Protein AF-A0A661SQH6-F1 (afdb_monomer)

Radius of gyration: 20.67 Å; Cα contacts (8 Å, |Δi|>4): 392; chains: 1; bounding box: 61×44×48 Å

Solvent-accessible surface area (backbone atoms only — not comparable to full-atom values): 13194 Å² total; per-residue (Å²): 111,44,68,31,66,64,86,68,45,60,97,84,68,53,70,62,68,65,66,75,36,94,88,40,49,70,43,75,34,59,49,68,59,54,51,50,52,52,50,52,72,72,43,89,69,78,88,82,80,85,82,86,81,76,88,69,93,60,65,66,63,45,48,56,31,44,56,51,47,49,59,51,55,79,71,31,50,33,35,39,35,30,66,17,40,39,20,63,76,48,66,11,48,57,38,49,45,52,34,45,54,52,45,39,75,74,66,23,50,68,37,36,42,41,52,80,75,29,48,90,46,82,55,40,58,60,54,47,37,52,73,48,67,54,61,68,92,36,57,33,51,42,88,70,45,49,79,48,26,69,76,23,40,30,34,41,31,28,20,55,47,64,58,48,24,53,45,15,77,77,36,82,90,48,92,46,41,75,48,84,58,45,52,59,85,50,25,64,28,30,36,37,26,24,66,64,89,70,48,43,93,74,66,52,74,49,57,48,72,72,35,91,52,42,38,69,36,67,29,55,28,30,59,47,29,44,55,52,39,54,56,55,57,74,76,110

Foldseek 3Di:
DAEEQDQADDPVRDGDCLCVDPPDDYHHRDRVVVVVVVCVVVCVPDDDDDDDDDDDPCPVLLVVLLVVVLVLLLPWQEEEEEEAQLCVVLLQLLLLVLLQVLSVVSNHDYAYEYEQPGHPDGCPVVVSNVVNVDDPVRYDYQVGCLVCQLVGSEYEYQADALQQACCLDVPPPFPSPVPHHRPNVNHQAYEYEEQDQAHDPRRDGGVSCVRPRYRYNHRRRNVSSVSNSVVNVVVD

Nearest PDB structures (foldseek):
  1pt9-assembly1_A  TM=9.756E-01  e=7.787E-24  Homo sapiens
  1d4o-assembly1_A  TM=9.737E-01  e=1.096E-22  Bos taurus
  1nm5-assembly1_C  TM=9.861E-01  e=2.759E-22  Rhodospirillum rubrum
  2fsv-assembly1_C  TM=9.832E-01  e=8.346E-22  Rhodospirillum rubrum
  1pno-assembly1_A  TM=9.359E-01  e=8.876E-22  Rhodospirillum rubrum

Mean predicted aligned error: 9.23 Å

Structure (mmCIF, N/CA/C/O backbone):
data_AF-A0A661SQH6-F1
#
_entry.id   AF-A0A661SQH6-F1
#
loop_
_atom_site.group_PDB
_atom_site.id
_atom_site.type_symbol
_atom_site.label_atom_id
_atom_site.label_alt_id
_atom_site.label_comp_id
_atom_site.label_asym_id
_atom_site.label_entity_id
_atom_site.label_seq_id
_atom_site.pdbx_PDB_ins_code
_atom_site.Cartn_x
_atom_site.Cartn_y
_atom_site.Cartn_z
_atom_site.occupancy
_atom_site.B_iso_or_equiv
_atom_site.auth_seq_id
_atom_site.auth_comp_id
_atom_site.auth_asym_id
_atom_site.auth_atom_id
_atom_site.pdbx_PDB_model_num
ATOM 1 N N . VAL A 1 1 ? 36.254 -4.817 -7.512 1.00 86.69 1 VAL A N 1
ATOM 2 C CA . VAL A 1 1 ? 35.950 -3.964 -6.343 1.00 86.69 1 VAL A CA 1
ATOM 3 C C . VAL A 1 1 ? 34.700 -4.523 -5.695 1.00 86.69 1 VAL A C 1
ATOM 5 O O . VAL A 1 1 ? 33.733 -4.753 -6.409 1.00 86.69 1 VAL A O 1
ATOM 8 N N . CYS A 1 2 ? 34.749 -4.828 -4.407 1.00 87.88 2 CYS A N 1
ATOM 9 C CA . CYS A 1 2 ? 33.613 -5.295 -3.625 1.00 87.88 2 CYS A CA 1
ATOM 10 C C . CYS A 1 2 ? 33.289 -4.204 -2.604 1.00 87.88 2 CYS A C 1
ATOM 12 O O . CYS A 1 2 ? 34.165 -3.851 -1.824 1.00 87.88 2 CYS A O 1
ATOM 14 N N . CYS A 1 3 ? 32.080 -3.643 -2.649 1.00 91.38 3 CYS A N 1
ATOM 15 C CA . CYS A 1 3 ? 31.610 -2.697 -1.637 1.00 91.38 3 CYS A CA 1
ATOM 16 C C . CYS A 1 3 ? 30.721 -3.483 -0.676 1.00 91.38 3 CYS A C 1
ATOM 18 O O . CYS A 1 3 ? 29.684 -3.989 -1.106 1.00 91.38 3 CYS A O 1
ATOM 20 N N . ASN A 1 4 ? 31.142 -3.637 0.576 1.00 90.44 4 ASN A N 1
ATOM 21 C CA . ASN A 1 4 ? 30.384 -4.379 1.578 1.00 90.44 4 ASN A CA 1
ATOM 22 C C . ASN A 1 4 ? 30.421 -3.651 2.920 1.00 90.44 4 ASN A C 1
ATOM 24 O O . ASN A 1 4 ? 31.378 -2.944 3.207 1.00 90.44 4 ASN A O 1
ATOM 28 N N . LEU A 1 5 ? 29.409 -3.850 3.761 1.00 88.31 5 LEU A N 1
ATOM 29 C CA . LEU A 1 5 ? 29.349 -3.167 5.055 1.00 88.31 5 LEU A CA 1
ATOM 30 C C . LEU A 1 5 ? 30.508 -3.571 5.978 1.00 88.31 5 LEU A C 1
ATOM 32 O O . LEU A 1 5 ? 31.143 -2.718 6.595 1.00 88.31 5 LEU A O 1
ATOM 36 N N . ASP A 1 6 ? 30.798 -4.869 6.038 1.00 87.50 6 ASP A N 1
ATOM 37 C CA . ASP A 1 6 ? 31.911 -5.450 6.784 1.00 87.50 6 ASP A CA 1
ATOM 38 C C . ASP A 1 6 ? 32.509 -6.663 6.039 1.00 87.50 6 ASP A C 1
ATOM 40 O O . ASP A 1 6 ? 32.143 -6.967 4.904 1.00 87.50 6 ASP A O 1
ATOM 44 N N . ASP A 1 7 ? 33.481 -7.344 6.641 1.00 88.94 7 ASP A N 1
ATOM 45 C CA . ASP A 1 7 ? 34.094 -8.570 6.118 1.00 88.94 7 ASP A CA 1
ATOM 46 C C . ASP A 1 7 ? 33.523 -9.843 6.773 1.00 88.94 7 ASP A C 1
ATOM 48 O O . ASP A 1 7 ? 34.069 -10.944 6.610 1.00 88.94 7 ASP A O 1
ATOM 52 N N . LYS A 1 8 ? 32.435 -9.714 7.543 1.00 89.62 8 LYS A N 1
ATOM 53 C CA . LYS A 1 8 ? 31.892 -10.823 8.320 1.00 89.62 8 LYS A CA 1
ATOM 54 C C . LYS A 1 8 ? 31.121 -11.790 7.421 1.00 89.62 8 LYS A C 1
ATOM 56 O O . LYS A 1 8 ? 30.608 -11.418 6.363 1.00 89.62 8 LYS A O 1
ATOM 61 N N . PRO A 1 9 ? 31.019 -13.061 7.840 1.00 86.25 9 PRO A N 1
ATOM 62 C CA . PRO A 1 9 ? 30.110 -13.998 7.208 1.00 86.25 9 PRO A CA 1
ATOM 63 C C . PRO A 1 9 ? 28.668 -13.488 7.210 1.00 86.25 9 PRO A C 1
ATOM 65 O O . PRO A 1 9 ? 28.189 -12.983 8.223 1.00 86.25 9 PRO A O 1
ATOM 68 N N . GLY A 1 10 ? 27.974 -13.680 6.088 1.00 82.06 10 GLY A N 1
ATOM 69 C CA . GLY A 1 10 ? 26.530 -13.465 6.007 1.00 82.06 10 GLY A CA 1
ATOM 70 C C . GLY A 1 10 ? 25.744 -14.595 6.677 1.00 82.06 10 GLY A C 1
ATOM 71 O O . GLY A 1 10 ? 26.271 -15.349 7.495 1.00 82.06 10 GLY A O 1
ATOM 72 N N . TYR A 1 11 ? 24.487 -14.771 6.265 1.00 78.81 11 TYR A N 1
ATOM 73 C CA . TYR A 1 11 ? 23.565 -15.765 6.835 1.00 78.81 11 TYR A CA 1
ATOM 74 C C . TYR A 1 11 ? 24.134 -17.196 6.916 1.00 78.81 11 TYR A C 1
ATOM 76 O O . TYR A 1 11 ? 23.837 -17.938 7.845 1.00 78.81 11 TYR A O 1
ATOM 84 N N . SER A 1 12 ? 24.991 -17.587 5.969 1.00 85.62 12 SER A N 1
ATOM 85 C CA . SER A 1 12 ? 25.604 -18.920 5.946 1.00 85.62 12 SER A CA 1
ATOM 86 C C . SER A 1 12 ? 26.634 -19.164 7.057 1.00 85.62 12 SER A C 1
ATOM 88 O O . SER A 1 12 ? 27.045 -20.306 7.249 1.00 85.62 12 SER A O 1
ATOM 90 N N . GLY A 1 13 ? 27.116 -18.123 7.746 1.00 88.00 13 GLY A N 1
ATOM 91 C CA . GLY A 1 13 ? 28.200 -18.232 8.728 1.00 88.00 13 GLY A CA 1
ATOM 92 C C . GLY A 1 13 ? 29.575 -18.553 8.121 1.00 88.00 13 GLY A C 1
ATOM 93 O O . GLY A 1 13 ? 30.560 -18.669 8.849 1.00 88.00 13 GLY A O 1
ATOM 94 N N . VAL A 1 14 ? 29.675 -18.654 6.791 1.00 88.69 14 VAL A N 1
ATOM 95 C CA . VAL A 1 14 ? 30.922 -18.937 6.069 1.00 88.69 14 VAL A CA 1
ATOM 96 C C . VAL A 1 14 ? 31.547 -17.636 5.561 1.00 88.69 14 VAL A C 1
ATOM 98 O O . VAL A 1 14 ? 30.875 -16.816 4.935 1.00 88.69 14 VAL A O 1
ATOM 101 N N . ARG A 1 15 ? 32.848 -17.443 5.818 1.00 89.56 15 ARG A N 1
ATOM 102 C CA . ARG A 1 15 ? 33.612 -16.307 5.276 1.00 89.56 15 ARG A CA 1
ATOM 103 C C . ARG A 1 15 ? 33.637 -16.344 3.752 1.00 89.56 15 ARG A C 1
ATOM 105 O O . ARG A 1 15 ? 33.770 -17.416 3.172 1.00 89.56 15 ARG A O 1
ATOM 112 N N . ASN A 1 16 ? 33.563 -15.175 3.118 1.00 89.69 16 ASN A N 1
ATOM 113 C CA . ASN A 1 16 ? 33.626 -15.055 1.667 1.00 89.69 16 ASN A CA 1
ATOM 114 C C . ASN A 1 16 ? 35.094 -15.013 1.192 1.00 89.69 16 ASN A C 1
ATOM 116 O O . ASN A 1 16 ? 35.749 -13.987 1.383 1.00 89.69 16 ASN A O 1
ATOM 120 N N . PRO A 1 17 ? 35.624 -16.067 0.538 1.00 90.75 17 PRO A N 1
ATOM 121 C CA . PRO A 1 17 ? 37.028 -16.104 0.120 1.00 90.75 17 PRO A CA 1
ATOM 122 C C . PRO A 1 17 ? 37.377 -15.030 -0.916 1.00 90.75 17 PRO A C 1
ATOM 124 O O . PRO A 1 17 ? 38.539 -14.667 -1.063 1.00 90.75 17 PRO A O 1
ATOM 127 N N . LEU A 1 18 ? 36.373 -14.487 -1.619 1.00 91.19 18 LEU A N 1
ATOM 128 C CA . LEU A 1 18 ? 36.564 -13.407 -2.585 1.00 91.19 18 LEU A CA 1
ATOM 129 C C . LEU A 1 18 ? 37.253 -12.188 -1.956 1.00 91.19 18 LEU A C 1
ATOM 131 O O . LEU A 1 18 ? 38.025 -11.522 -2.636 1.00 91.19 18 LEU A O 1
ATOM 135 N N . TYR A 1 19 ? 37.009 -11.918 -0.670 1.00 90.94 19 TYR A N 1
ATOM 136 C CA . TYR A 1 19 ? 37.536 -10.748 0.042 1.00 90.94 19 TYR A CA 1
ATOM 137 C C . TYR A 1 19 ? 39.056 -10.779 0.219 1.00 90.94 19 TYR A C 1
ATOM 139 O O . TYR A 1 19 ? 39.676 -9.731 0.365 1.00 90.94 19 TYR A O 1
ATOM 147 N N . GLU A 1 20 ? 39.654 -11.968 0.166 1.00 87.38 20 GLU A N 1
ATOM 148 C CA . GLU A 1 20 ? 41.089 -12.186 0.366 1.00 87.38 20 GLU A CA 1
ATOM 149 C C . GLU A 1 20 ? 41.847 -12.334 -0.967 1.00 87.38 20 GLU A C 1
ATOM 151 O O . GLU A 1 20 ? 43.078 -12.399 -0.989 1.00 87.38 20 GLU A O 1
ATOM 156 N N . ASN A 1 21 ? 41.136 -12.375 -2.099 1.00 93.56 21 ASN A N 1
ATOM 157 C CA . ASN A 1 21 ? 41.762 -12.542 -3.404 1.00 93.56 21 ASN A CA 1
ATOM 158 C C . ASN A 1 21 ? 42.594 -11.308 -3.783 1.00 93.56 21 ASN A C 1
ATOM 160 O O . ASN A 1 21 ? 42.137 -10.172 -3.687 1.00 93.56 21 ASN A O 1
ATOM 164 N N . SER A 1 22 ? 43.786 -11.531 -4.340 1.00 90.81 22 SER A N 1
ATOM 165 C CA . SER A 1 22 ? 44.719 -10.463 -4.738 1.00 90.81 22 SER A CA 1
ATOM 166 C C . SER A 1 22 ? 44.183 -9.514 -5.818 1.00 90.81 22 SER A C 1
ATOM 168 O O . SER A 1 22 ? 44.681 -8.401 -5.962 1.00 90.81 22 SER A O 1
ATOM 170 N N . ASN A 1 23 ? 43.169 -9.933 -6.579 1.00 91.81 23 ASN A N 1
ATOM 171 C CA . ASN A 1 23 ? 42.477 -9.112 -7.576 1.00 91.81 23 ASN A CA 1
ATOM 172 C C . ASN A 1 23 ? 41.220 -8.413 -7.023 1.00 91.81 23 ASN A C 1
ATOM 174 O O . ASN A 1 23 ? 40.469 -7.799 -7.786 1.00 91.81 23 ASN A O 1
ATOM 178 N N . THR A 1 24 ? 40.967 -8.516 -5.717 1.00 91.19 24 THR A N 1
ATOM 179 C CA . THR A 1 24 ? 39.811 -7.918 -5.056 1.00 91.19 24 THR A CA 1
ATOM 180 C C . THR A 1 24 ? 40.240 -6.732 -4.212 1.00 91.19 24 THR A C 1
ATOM 182 O O . THR A 1 24 ? 41.058 -6.834 -3.308 1.00 91.19 24 THR A O 1
ATOM 185 N N . VAL A 1 25 ? 39.637 -5.584 -4.506 1.00 91.50 25 VAL A N 1
ATOM 186 C CA . VAL A 1 25 ? 39.662 -4.416 -3.626 1.00 91.50 25 VAL A CA 1
ATOM 187 C C . VAL A 1 25 ? 38.360 -4.441 -2.842 1.00 91.50 25 VAL A C 1
ATOM 189 O O . VAL A 1 25 ? 37.300 -4.225 -3.437 1.00 91.50 25 VAL A O 1
ATOM 192 N N . LEU A 1 26 ? 38.438 -4.769 -1.554 1.00 91.38 26 LEU A N 1
ATOM 193 C CA . LEU A 1 26 ? 37.311 -4.702 -0.629 1.00 91.38 26 LEU A CA 1
ATOM 194 C C . LEU A 1 26 ? 37.239 -3.294 -0.036 1.00 91.38 26 LEU A C 1
ATOM 196 O O . LEU A 1 26 ? 38.207 -2.810 0.547 1.00 91.38 26 LEU A O 1
ATOM 200 N N . LEU A 1 27 ? 36.094 -2.648 -0.199 1.00 91.19 27 LEU A N 1
ATOM 201 C CA . LEU A 1 27 ? 35.781 -1.349 0.370 1.00 91.19 27 LEU A CA 1
ATOM 202 C C . LEU A 1 27 ? 34.690 -1.549 1.415 1.00 91.19 27 LEU A C 1
ATOM 204 O O . LEU A 1 27 ? 33.613 -2.054 1.094 1.00 91.19 27 LEU A O 1
ATOM 208 N N . LEU A 1 28 ? 35.016 -1.199 2.657 1.00 90.88 28 LEU A N 1
ATOM 209 C CA . LEU A 1 28 ? 34.139 -1.391 3.803 1.00 90.88 28 LEU A CA 1
ATOM 210 C C . LEU A 1 28 ? 33.312 -0.136 4.079 1.00 90.88 28 LEU A C 1
ATOM 212 O O . LEU A 1 28 ? 33.853 0.970 4.079 1.00 90.88 28 LEU A O 1
ATOM 216 N N . GLY A 1 29 ? 32.029 -0.322 4.370 1.00 89.25 29 GLY A N 1
ATOM 217 C CA . GLY A 1 29 ? 31.098 0.748 4.714 1.00 89.25 29 GLY A CA 1
ATOM 218 C C . GLY A 1 29 ? 29.777 0.643 3.961 1.00 89.25 29 GLY A C 1
ATOM 219 O O . GLY A 1 29 ? 29.489 -0.348 3.290 1.00 89.25 29 GLY A O 1
ATOM 220 N N . ASP A 1 30 ? 28.950 1.679 4.080 1.00 89.75 30 ASP A N 1
ATOM 221 C CA . ASP A 1 30 ? 27.702 1.749 3.328 1.00 89.75 30 ASP A CA 1
ATOM 222 C C . ASP A 1 30 ? 27.985 1.705 1.816 1.00 89.75 30 ASP A C 1
ATOM 224 O O . ASP A 1 30 ? 28.809 2.461 1.287 1.00 89.75 30 ASP A O 1
ATOM 228 N N . ALA A 1 31 ? 27.321 0.786 1.112 1.00 85.38 31 ALA A N 1
ATOM 229 C CA . ALA A 1 31 ? 27.599 0.532 -0.296 1.00 85.38 31 ALA A CA 1
ATOM 230 C C . ALA A 1 31 ? 27.233 1.730 -1.185 1.00 85.38 31 ALA A C 1
ATOM 232 O O . ALA A 1 31 ? 27.941 2.002 -2.156 1.00 85.38 31 ALA A O 1
ATOM 233 N N . LYS A 1 32 ? 26.169 2.473 -0.849 1.00 84.94 32 LYS A N 1
ATOM 234 C CA . LYS A 1 32 ? 25.747 3.664 -1.598 1.00 84.94 32 LYS A CA 1
ATOM 235 C C . LYS A 1 32 ? 26.799 4.763 -1.472 1.00 84.94 32 LYS A C 1
ATOM 237 O O . LYS A 1 32 ? 27.209 5.334 -2.481 1.00 84.94 32 LYS A O 1
ATOM 242 N N . GLU A 1 33 ? 27.276 5.008 -0.259 1.00 88.06 33 GLU A N 1
ATOM 243 C CA . GLU A 1 33 ? 28.311 6.004 0.012 1.00 88.06 33 GLU A CA 1
ATOM 244 C C . GLU A 1 33 ? 29.651 5.633 -0.637 1.00 88.06 33 GLU A C 1
ATOM 246 O O . GLU A 1 33 ? 30.292 6.457 -1.286 1.00 88.06 33 GLU A O 1
ATOM 251 N N . THR A 1 34 ? 30.043 4.364 -0.545 1.00 90.19 34 THR A N 1
ATOM 252 C CA . THR A 1 34 ? 31.284 3.864 -1.149 1.00 90.19 34 THR A CA 1
ATOM 253 C C . THR A 1 34 ? 31.270 4.011 -2.674 1.00 90.19 34 THR A C 1
ATOM 255 O O . THR A 1 34 ? 32.261 4.424 -3.277 1.00 90.19 34 THR A O 1
ATOM 258 N N . VAL A 1 35 ? 30.134 3.716 -3.316 1.00 88.44 35 VAL A N 1
ATOM 259 C CA . VAL A 1 35 ? 29.957 3.920 -4.761 1.00 88.44 35 VAL A CA 1
ATOM 260 C C . VAL A 1 35 ? 29.983 5.406 -5.118 1.00 88.44 35 VAL A C 1
ATOM 262 O O . VAL A 1 35 ? 30.620 5.764 -6.107 1.00 88.44 35 VAL A O 1
ATOM 265 N N . ARG A 1 36 ? 29.366 6.281 -4.312 1.00 88.88 36 ARG A N 1
ATOM 266 C CA . ARG A 1 36 ? 29.431 7.741 -4.504 1.00 88.88 36 ARG A CA 1
ATOM 267 C C . ARG A 1 36 ? 30.879 8.234 -4.500 1.00 88.88 36 ARG A C 1
ATOM 269 O O . ARG A 1 36 ? 31.293 8.898 -5.443 1.00 88.88 36 ARG A O 1
ATOM 276 N N . GLN A 1 37 ? 31.666 7.840 -3.500 1.00 87.31 37 GLN A N 1
ATOM 277 C CA . GLN A 1 37 ? 33.079 8.218 -3.396 1.00 87.31 37 GLN A CA 1
ATOM 278 C C . GLN A 1 37 ? 33.916 7.683 -4.565 1.00 87.31 37 GLN A C 1
ATOM 280 O O . GLN A 1 37 ? 34.775 8.389 -5.089 1.00 87.31 37 GLN A O 1
ATOM 285 N N . LEU A 1 38 ? 33.669 6.445 -5.006 1.00 89.19 38 LEU A N 1
ATOM 286 C CA . LEU A 1 38 ? 34.324 5.888 -6.192 1.00 89.19 38 LEU A CA 1
ATOM 287 C C . LEU A 1 38 ? 34.009 6.702 -7.446 1.00 89.19 38 LEU A C 1
ATOM 289 O O . LEU A 1 38 ? 34.916 6.999 -8.217 1.00 89.19 38 LEU A O 1
ATOM 293 N N . LEU A 1 39 ? 32.739 7.056 -7.645 1.00 89.25 39 LEU A N 1
ATOM 294 C CA . LEU A 1 39 ? 32.315 7.871 -8.776 1.00 89.25 39 LEU A CA 1
ATOM 295 C C . LEU A 1 39 ? 32.960 9.254 -8.719 1.00 89.25 39 LEU A C 1
ATOM 297 O O . LEU A 1 39 ? 33.502 9.685 -9.728 1.00 89.25 39 LEU A O 1
ATOM 301 N N . GLU A 1 40 ? 32.993 9.911 -7.562 1.00 89.00 40 GLU A N 1
ATOM 302 C CA . GLU A 1 40 ? 33.647 11.217 -7.395 1.00 89.00 40 GLU A CA 1
ATOM 303 C C . GLU A 1 40 ? 35.142 11.166 -7.716 1.00 89.00 40 GLU A C 1
ATOM 305 O O . GLU A 1 40 ? 35.632 11.992 -8.480 1.00 89.00 40 GLU A O 1
ATOM 310 N N . ASN A 1 41 ? 35.844 10.145 -7.222 1.00 84.56 41 ASN A N 1
ATOM 311 C CA . ASN A 1 41 ? 37.275 9.962 -7.472 1.00 84.56 41 ASN A CA 1
ATOM 312 C C . ASN A 1 41 ? 37.590 9.580 -8.930 1.00 84.56 41 ASN A C 1
ATOM 314 O O . ASN A 1 41 ? 38.674 9.874 -9.427 1.00 84.56 41 ASN A O 1
ATOM 318 N N . LEU A 1 42 ? 36.664 8.911 -9.624 1.00 85.56 42 LEU A N 1
ATOM 319 C CA . LEU A 1 42 ? 36.786 8.616 -11.057 1.00 85.56 42 LEU A CA 1
ATOM 320 C C . LEU A 1 42 ? 36.406 9.818 -11.934 1.00 85.56 42 LEU A C 1
ATOM 322 O O . LEU A 1 42 ? 36.827 9.888 -13.087 1.00 85.56 42 LEU A O 1
ATOM 326 N N . SER A 1 43 ? 35.625 10.750 -11.387 1.00 78.31 43 SER A N 1
ATOM 327 C CA . SER A 1 43 ? 35.065 11.910 -12.079 1.00 78.31 43 SER A CA 1
ATOM 328 C C . SER A 1 43 ? 35.797 13.198 -11.717 1.00 78.31 43 SER A C 1
ATOM 330 O O . SER A 1 43 ? 35.144 14.224 -11.551 1.00 78.31 43 SER A O 1
ATOM 332 N N . GLU A 1 44 ? 37.135 13.204 -11.621 1.00 58.50 44 GLU A N 1
ATOM 333 C CA . GLU A 1 44 ? 37.909 14.459 -11.626 1.00 58.50 44 GLU A CA 1
ATOM 334 C C . GLU A 1 44 ? 37.767 15.176 -12.993 1.00 58.50 44 GLU A C 1
ATOM 336 O O . GLU A 1 44 ? 38.669 15.247 -13.823 1.00 58.50 44 GLU A O 1
ATOM 341 N N . THR A 1 45 ? 36.554 15.660 -13.259 1.00 50.59 45 THR A N 1
ATOM 342 C CA . THR A 1 45 ? 36.114 16.728 -14.150 1.00 50.59 45 THR A CA 1
ATOM 343 C C . THR A 1 45 ? 34.649 17.054 -13.797 1.00 50.59 45 THR A C 1
ATOM 345 O O . THR A 1 45 ? 33.713 16.438 -14.293 1.00 50.59 45 THR A O 1
ATOM 348 N N . SER A 1 46 ? 34.506 18.084 -12.952 1.00 45.78 46 SER A N 1
ATOM 349 C CA . SER A 1 46 ? 33.315 18.905 -12.652 1.00 45.78 46 SER A CA 1
ATOM 350 C C . SER A 1 46 ? 32.146 18.304 -11.841 1.00 45.78 46 SER A C 1
ATOM 352 O O . SER A 1 46 ? 31.586 17.281 -12.219 1.00 45.78 46 SER A O 1
ATOM 354 N N . PRO A 1 47 ? 31.669 19.000 -10.784 1.00 47.09 47 PRO A N 1
ATOM 355 C CA . PRO A 1 47 ? 30.435 18.632 -10.098 1.00 47.09 47 PRO A CA 1
ATOM 356 C C . PRO A 1 47 ? 29.208 19.103 -10.894 1.00 47.09 47 PRO A C 1
ATOM 358 O O . PRO A 1 47 ? 29.125 20.267 -11.293 1.00 47.09 47 PRO A O 1
ATOM 361 N N . ALA A 1 48 ? 28.246 18.203 -11.098 1.00 38.72 48 ALA A N 1
ATOM 362 C CA . ALA A 1 48 ? 26.893 18.552 -11.514 1.00 38.72 48 ALA A CA 1
ATOM 363 C C . ALA A 1 48 ? 26.048 18.839 -10.265 1.00 38.72 48 ALA A C 1
ATOM 365 O O . ALA A 1 48 ? 25.983 18.037 -9.337 1.00 38.72 48 ALA A O 1
ATOM 366 N N . THR A 1 49 ? 25.445 20.019 -10.251 1.00 35.78 49 THR A N 1
ATOM 367 C CA . THR A 1 49 ? 24.540 20.536 -9.227 1.00 35.78 49 THR A CA 1
ATOM 368 C C . THR A 1 49 ? 23.245 19.723 -9.186 1.00 35.78 49 THR A C 1
ATOM 370 O O . THR A 1 49 ? 22.607 19.532 -10.219 1.00 35.78 49 THR A O 1
ATOM 373 N N . GLU A 1 50 ? 22.819 19.295 -7.997 1.00 34.28 50 GLU A N 1
ATOM 374 C CA . GLU A 1 50 ? 21.450 18.824 -7.769 1.00 34.28 50 GLU A CA 1
ATOM 375 C C . GLU A 1 50 ? 20.495 20.026 -7.789 1.00 34.28 50 GLU A C 1
ATOM 377 O O . GLU A 1 50 ? 20.597 20.940 -6.968 1.00 34.28 50 GLU A O 1
ATOM 382 N N . GLU A 1 51 ? 19.564 20.040 -8.744 1.00 29.66 51 GLU A N 1
ATOM 383 C CA . GLU A 1 51 ? 18.469 21.005 -8.772 1.00 29.66 51 GLU A CA 1
ATOM 384 C C . GLU A 1 51 ? 17.325 20.537 -7.868 1.00 29.66 51 GLU A C 1
ATOM 386 O O . GLU A 1 51 ? 16.610 19.578 -8.154 1.00 29.66 51 GLU A O 1
ATOM 391 N N . SER A 1 52 ? 17.110 21.281 -6.785 1.00 34.44 52 SER A N 1
ATOM 392 C CA . SER A 1 52 ? 15.846 21.302 -6.062 1.00 34.44 52 SER A CA 1
ATOM 393 C C . SER A 1 52 ? 14.819 22.131 -6.845 1.00 34.44 52 SER A C 1
ATOM 395 O O . SER A 1 52 ? 14.981 23.344 -6.993 1.00 34.44 52 SER A O 1
ATOM 397 N N . SER A 1 53 ? 13.730 21.508 -7.280 1.00 31.62 53 SER A N 1
ATOM 398 C CA . SER A 1 53 ? 12.485 22.181 -7.673 1.00 31.62 53 SER A CA 1
ATOM 399 C C . SER A 1 53 ? 11.380 21.653 -6.757 1.00 31.62 53 SER A C 1
ATOM 401 O O . SER A 1 53 ? 11.382 20.480 -6.409 1.00 31.62 53 SER A O 1
ATOM 403 N N . GLY A 1 54 ? 10.417 22.400 -6.244 1.00 29.81 54 GLY A N 1
ATOM 404 C CA . GLY A 1 54 ? 10.038 23.804 -6.276 1.00 29.81 54 GLY A CA 1
ATOM 405 C C . GLY A 1 54 ? 8.808 23.843 -5.361 1.00 29.81 54 GLY A C 1
ATOM 406 O O . GLY A 1 54 ? 7.948 22.970 -5.460 1.00 29.81 54 GLY A O 1
ATOM 407 N N . ARG A 1 55 ? 8.777 24.746 -4.378 1.00 35.59 55 ARG A N 1
ATOM 408 C CA . ARG A 1 55 ? 7.709 24.793 -3.368 1.00 35.59 55 ARG A CA 1
ATOM 409 C C . ARG A 1 55 ? 6.464 25.455 -3.959 1.00 35.59 55 ARG A C 1
ATOM 411 O O . ARG A 1 55 ? 6.418 26.679 -4.015 1.00 35.59 55 ARG A O 1
ATOM 418 N N . ASP A 1 56 ? 5.461 24.663 -4.316 1.00 38.25 56 ASP A N 1
ATOM 419 C CA . ASP A 1 56 ? 4.071 25.068 -4.085 1.00 38.25 56 ASP A CA 1
ATOM 420 C C . ASP A 1 56 ? 3.751 24.793 -2.622 1.00 38.25 56 ASP A C 1
ATOM 422 O O . ASP A 1 56 ? 4.301 23.848 -2.074 1.00 38.25 56 ASP A O 1
ATOM 426 N N . ASN A 1 57 ? 2.941 25.622 -1.961 1.00 43.34 57 ASN A N 1
ATOM 427 C CA . ASN A 1 57 ? 2.631 25.476 -0.535 1.00 43.34 57 ASN A CA 1
ATOM 428 C C . ASN A 1 57 ? 1.675 24.269 -0.341 1.00 43.34 57 ASN A C 1
ATOM 430 O O . ASN A 1 57 ? 0.470 24.436 -0.522 1.00 43.34 57 ASN A O 1
ATOM 434 N N . PRO A 1 58 ? 2.157 23.057 0.013 1.00 52.28 58 PRO A N 1
ATOM 435 C CA . PRO A 1 58 ? 1.395 21.804 -0.055 1.00 52.28 58 PRO A CA 1
ATOM 436 C C . PRO A 1 58 ? 0.916 21.342 1.334 1.00 52.28 58 PRO A C 1
ATOM 438 O O . PRO A 1 58 ? 0.489 20.206 1.522 1.00 52.28 58 PRO A O 1
ATOM 441 N N . GLN A 1 59 ? 1.080 22.192 2.349 1.00 53.50 59 GLN A N 1
ATOM 442 C CA . GLN A 1 59 ? 1.095 21.762 3.744 1.00 53.50 59 GLN A CA 1
ATOM 443 C C . GLN A 1 59 ? -0.309 21.717 4.359 1.00 53.50 59 GLN A C 1
ATOM 445 O O . GLN A 1 59 ? -0.581 20.823 5.158 1.00 53.50 59 GLN A O 1
ATOM 450 N N . ASP A 1 60 ? -1.209 22.607 3.929 1.00 56.78 60 ASP A N 1
ATOM 451 C CA . ASP A 1 60 ? -2.607 22.618 4.380 1.00 56.78 60 ASP A CA 1
ATOM 452 C C . ASP A 1 60 ? -3.419 21.481 3.739 1.00 56.78 60 ASP A C 1
ATOM 454 O O . ASP A 1 60 ? -4.111 20.753 4.447 1.00 56.78 60 ASP A O 1
ATOM 458 N N . SER A 1 61 ? -3.244 21.226 2.434 1.00 72.62 61 SER A N 1
ATOM 459 C CA . SER A 1 61 ? -3.894 20.095 1.752 1.00 72.62 61 SER A CA 1
ATOM 460 C C . SER A 1 61 ? -3.395 18.748 2.272 1.00 72.62 61 SER A C 1
ATOM 462 O O . SER A 1 61 ? -4.196 17.847 2.520 1.00 72.62 61 SER A O 1
ATOM 464 N N . LYS A 1 62 ? -2.083 18.604 2.523 1.00 77.25 62 LYS A N 1
ATOM 465 C CA . LYS A 1 62 ? -1.535 17.379 3.125 1.00 77.25 62 LYS A CA 1
ATOM 466 C C . LYS A 1 62 ? -2.163 17.106 4.495 1.00 77.25 62 LYS A C 1
ATOM 468 O O . LYS A 1 62 ? -2.475 15.956 4.794 1.00 77.25 62 LYS A O 1
ATOM 473 N N . LYS A 1 63 ? -2.368 18.145 5.312 1.00 83.81 63 LYS A N 1
ATOM 474 C CA . LYS A 1 63 ? -2.984 18.005 6.634 1.00 83.81 63 LYS A CA 1
ATOM 475 C C . LYS A 1 63 ? -4.455 17.589 6.545 1.00 83.81 63 LYS A C 1
ATOM 477 O O . LYS A 1 63 ? -4.845 16.657 7.234 1.00 83.81 63 LYS A O 1
ATOM 482 N N . GLU A 1 64 ? -5.244 18.206 5.667 1.00 87.88 64 GLU A N 1
ATOM 483 C CA . GLU A 1 64 ? -6.653 17.830 5.460 1.00 87.88 64 GLU A CA 1
ATOM 484 C C . GLU A 1 64 ? -6.810 16.378 4.976 1.00 87.88 64 GLU A C 1
ATOM 486 O O . GLU A 1 64 ? -7.673 15.639 5.462 1.00 87.88 64 GLU A O 1
ATOM 491 N N . HIS A 1 65 ? -5.952 15.941 4.047 1.00 91.44 65 HIS A N 1
ATOM 492 C CA . HIS A 1 65 ? -5.929 14.551 3.589 1.00 91.44 65 HIS A CA 1
ATOM 493 C C . HIS A 1 65 ? -5.513 13.588 4.702 1.00 91.44 65 HIS A C 1
ATOM 495 O O . HIS A 1 65 ? -6.110 12.518 4.827 1.00 91.44 65 HIS A O 1
ATOM 501 N N . LEU A 1 66 ? -4.537 13.969 5.533 1.00 93.25 66 LEU A N 1
ATOM 502 C CA . LEU A 1 66 ? -4.137 13.178 6.692 1.00 93.25 66 LEU A CA 1
ATOM 503 C C . LEU A 1 66 ? -5.298 13.047 7.687 1.00 93.25 66 LEU A C 1
ATOM 505 O O . LEU A 1 66 ? -5.673 11.929 8.013 1.00 93.25 66 LEU A O 1
ATOM 509 N N . ASP A 1 67 ? -5.934 14.146 8.092 1.00 93.12 67 ASP A N 1
ATOM 510 C CA . ASP A 1 67 ? -7.066 14.130 9.032 1.00 93.12 67 ASP A CA 1
ATOM 511 C C . ASP A 1 67 ? -8.240 13.276 8.503 1.00 93.12 67 ASP A C 1
ATOM 513 O O . ASP A 1 67 ? -8.875 12.519 9.250 1.00 93.12 67 ASP A O 1
ATOM 517 N N . SER A 1 68 ? -8.493 13.335 7.191 1.00 93.94 68 SER A N 1
ATOM 518 C CA . SER A 1 68 ? -9.492 12.494 6.519 1.00 93.94 68 SER A CA 1
ATOM 519 C C . SER A 1 68 ? -9.114 11.010 6.559 1.00 93.94 68 SER A C 1
ATOM 521 O O . SER A 1 68 ? -9.959 10.166 6.865 1.00 93.94 68 SER A O 1
ATOM 523 N N . ALA A 1 69 ? -7.843 10.682 6.300 1.00 95.94 69 ALA A N 1
ATOM 524 C CA . ALA A 1 69 ? -7.333 9.317 6.385 1.00 95.94 69 ALA A CA 1
ATOM 525 C C . ALA A 1 69 ? -7.432 8.769 7.815 1.00 95.94 69 ALA A C 1
ATOM 527 O O . ALA A 1 69 ? -7.910 7.654 8.007 1.00 95.94 69 ALA A O 1
ATOM 528 N N . ILE A 1 70 ? -7.068 9.565 8.824 1.00 96.06 70 ILE A N 1
ATOM 529 C CA . ILE A 1 70 ? -7.194 9.185 10.235 1.00 96.06 70 ILE A CA 1
ATOM 530 C C . ILE A 1 70 ? -8.655 8.896 10.585 1.00 96.06 70 ILE A C 1
ATOM 532 O O . ILE A 1 70 ? -8.950 7.856 11.162 1.00 96.06 70 ILE A O 1
ATOM 536 N N . THR A 1 71 ? -9.588 9.756 10.168 1.00 94.75 71 THR A N 1
ATOM 537 C CA . THR A 1 71 ? -11.028 9.545 10.401 1.00 94.75 71 THR A CA 1
ATOM 538 C C . THR A 1 71 ? -11.517 8.220 9.804 1.00 94.75 71 THR A C 1
ATOM 540 O O . THR A 1 71 ? -12.258 7.474 10.454 1.00 94.75 71 THR A O 1
ATOM 543 N N . ALA A 1 72 ? -11.084 7.901 8.580 1.00 94.94 72 ALA A N 1
ATOM 544 C CA . ALA A 1 72 ? -11.421 6.640 7.926 1.00 94.94 72 ALA A CA 1
ATOM 545 C C . ALA A 1 72 ? -10.817 5.429 8.662 1.00 94.94 72 ALA A C 1
ATOM 547 O O . ALA A 1 72 ? -11.507 4.432 8.866 1.00 94.94 72 ALA A O 1
ATOM 548 N N . LEU A 1 73 ? -9.558 5.525 9.101 1.00 96.62 73 LEU A N 1
ATOM 549 C CA . LEU A 1 73 ? -8.839 4.436 9.766 1.00 96.62 73 LEU A CA 1
ATOM 550 C C . LEU A 1 73 ? -9.321 4.181 11.200 1.00 96.62 73 LEU A C 1
ATOM 552 O O . LEU A 1 73 ? -9.492 3.024 11.573 1.00 96.62 73 LEU A O 1
ATOM 556 N 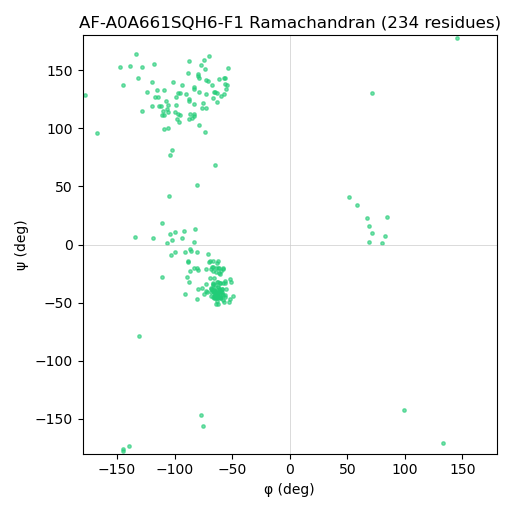N . SER A 1 74 ? -9.614 5.223 11.983 1.00 94.12 74 SER A N 1
ATOM 557 C CA . SER A 1 74 ? -10.036 5.093 13.388 1.00 94.12 74 SER A CA 1
ATOM 558 C C . SER A 1 74 ? -11.346 4.312 13.564 1.00 94.12 74 SER A C 1
ATOM 560 O O . SER A 1 74 ? -11.592 3.743 14.626 1.00 94.12 74 SER A O 1
ATOM 562 N N . SER A 1 75 ? -12.203 4.277 12.537 1.00 90.94 75 SER A N 1
ATOM 563 C CA . SER A 1 75 ? -13.489 3.562 12.565 1.00 90.94 75 SER A CA 1
ATOM 564 C C . SER A 1 75 ? -13.489 2.234 11.798 1.00 90.94 75 SER A C 1
ATOM 566 O O . SER A 1 75 ? -14.452 1.468 11.910 1.00 90.94 75 SER A O 1
ATOM 568 N N . ALA A 1 76 ? -12.425 1.939 11.046 1.00 97.31 76 ALA A N 1
ATOM 569 C CA . ALA A 1 76 ? -12.340 0.758 10.197 1.00 97.31 76 ALA A CA 1
ATOM 570 C C . ALA A 1 76 ? -12.194 -0.529 11.026 1.00 97.31 76 ALA A C 1
ATOM 572 O O . ALA A 1 76 ? -11.483 -0.574 12.030 1.00 97.31 76 ALA A O 1
ATOM 573 N N . LYS A 1 77 ? -12.875 -1.598 10.597 1.00 98.12 77 LYS A N 1
ATOM 574 C CA . LYS A 1 77 ? -12.783 -2.932 11.207 1.00 98.12 77 LYS A CA 1
ATOM 575 C C . LYS A 1 77 ? -12.099 -3.942 10.309 1.00 98.12 77 LYS A C 1
ATOM 577 O O . LYS A 1 77 ? -11.481 -4.857 10.834 1.00 98.12 77 LYS A O 1
ATOM 582 N N . LYS A 1 78 ? -12.171 -3.762 8.993 1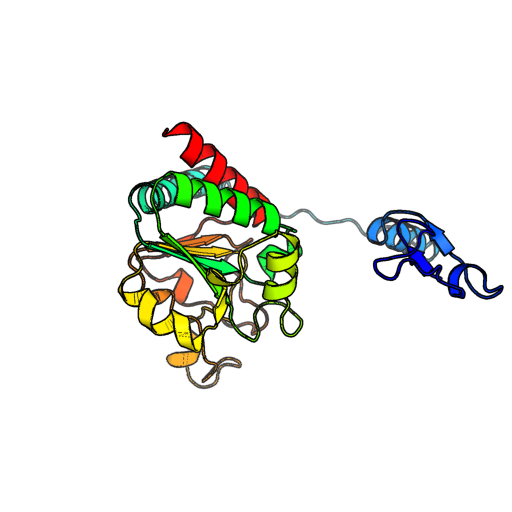.00 98.50 78 LYS A N 1
ATOM 583 C CA . LYS A 1 78 ? -11.397 -4.531 8.018 1.00 98.50 78 LYS A CA 1
ATOM 584 C C . LYS A 1 78 ? -10.510 -3.609 7.205 1.00 98.50 78 LYS A C 1
ATOM 586 O O . LYS A 1 78 ? -11.021 -2.736 6.498 1.00 98.50 78 LYS A O 1
ATOM 591 N N . ILE A 1 79 ? -9.203 -3.826 7.294 1.00 98.75 79 ILE A N 1
ATOM 592 C CA . ILE A 1 79 ? -8.188 -3.027 6.615 1.00 98.75 79 ILE A CA 1
ATOM 593 C C . ILE A 1 79 ? -7.310 -3.940 5.765 1.00 98.75 79 ILE A C 1
ATOM 595 O O . ILE A 1 79 ? -6.803 -4.955 6.239 1.00 98.75 79 ILE A O 1
ATOM 599 N N . ILE A 1 80 ? -7.109 -3.557 4.507 1.00 98.88 80 ILE A N 1
ATOM 600 C CA . ILE A 1 80 ? -6.173 -4.241 3.611 1.00 98.88 80 ILE A CA 1
ATOM 601 C C . ILE A 1 80 ? -5.037 -3.285 3.262 1.00 98.88 80 ILE A C 1
ATOM 603 O O . ILE A 1 80 ? -5.270 -2.174 2.788 1.00 98.88 80 ILE A O 1
ATOM 607 N N . ILE A 1 81 ? -3.803 -3.726 3.474 1.00 98.81 81 ILE A N 1
ATOM 608 C CA . ILE A 1 81 ? -2.594 -2.996 3.104 1.00 98.81 81 ILE A CA 1
ATOM 609 C C . ILE A 1 81 ? -2.063 -3.558 1.784 1.00 98.81 81 ILE A C 1
ATOM 611 O O . ILE A 1 81 ? -1.834 -4.758 1.660 1.00 98.81 81 ILE A O 1
ATOM 615 N N . ILE A 1 82 ? -1.842 -2.688 0.800 1.00 98.81 82 ILE A N 1
ATOM 616 C CA . ILE A 1 82 ? -1.258 -3.019 -0.501 1.00 98.81 82 ILE A CA 1
ATOM 617 C C . ILE A 1 82 ? 0.151 -2.417 -0.574 1.00 98.81 82 ILE A C 1
ATOM 619 O O . ILE A 1 82 ? 0.296 -1.219 -0.845 1.00 98.81 82 ILE A O 1
ATOM 623 N N . PRO A 1 83 ? 1.204 -3.214 -0.342 1.00 98.38 83 PRO A N 1
ATOM 624 C CA . PRO A 1 83 ? 2.579 -2.768 -0.480 1.00 98.38 83 PRO A CA 1
ATOM 625 C C . PRO A 1 83 ? 3.008 -2.748 -1.953 1.00 98.38 83 PRO A C 1
ATOM 627 O O . PRO A 1 83 ? 2.654 -3.615 -2.756 1.00 98.38 83 PRO A O 1
ATOM 630 N N . GLY A 1 84 ? 3.814 -1.756 -2.315 1.00 97.81 84 GLY A N 1
ATOM 631 C CA . GLY A 1 84 ? 4.370 -1.602 -3.652 1.00 97.81 84 GLY A CA 1
ATOM 632 C C . GLY A 1 84 ? 5.825 -1.149 -3.647 1.00 97.81 84 GLY A C 1
ATOM 633 O O . GLY A 1 84 ? 6.489 -1.049 -2.617 1.00 97.81 84 GLY A O 1
ATOM 634 N N . TYR A 1 85 ? 6.348 -0.855 -4.836 1.00 97.00 85 TYR A N 1
ATOM 635 C CA . TYR A 1 85 ? 7.761 -0.514 -5.003 1.00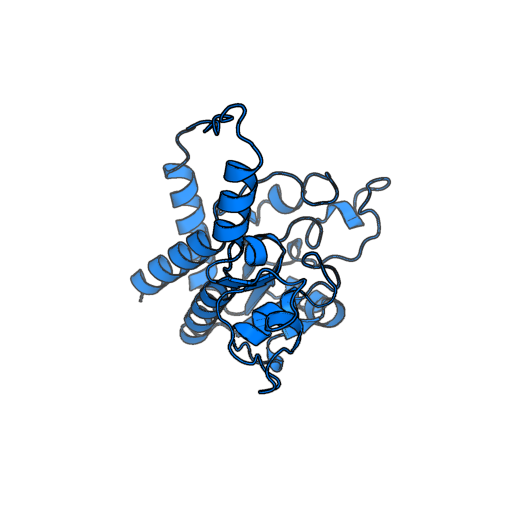 97.00 85 TYR A CA 1
ATOM 636 C C . TYR A 1 85 ? 8.180 0.763 -4.256 1.00 97.00 85 TYR A C 1
ATOM 638 O O . TYR A 1 85 ? 9.308 0.843 -3.778 1.00 97.00 85 TYR A O 1
ATOM 646 N N . GLY A 1 86 ? 7.285 1.744 -4.111 1.00 96.06 86 GLY A N 1
ATOM 647 C CA . GLY A 1 86 ? 7.571 2.954 -3.335 1.00 96.06 86 GLY A CA 1
ATOM 648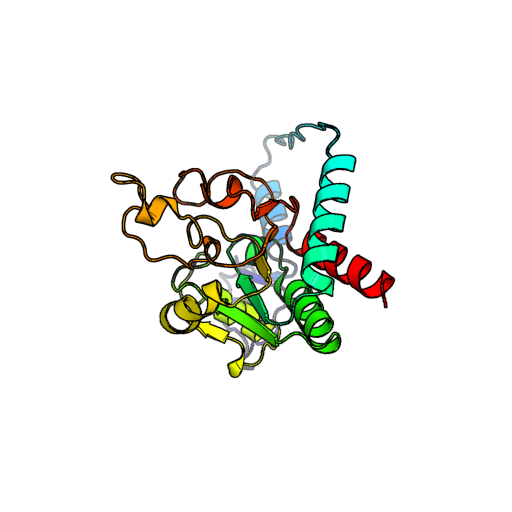 C C . GLY A 1 86 ? 7.833 2.665 -1.851 1.00 96.0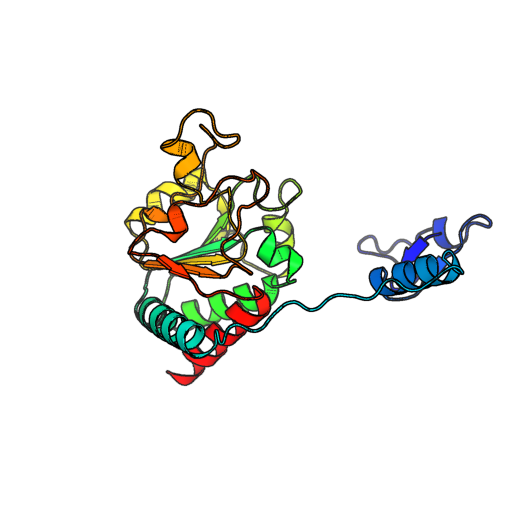6 86 GLY A C 1
ATOM 649 O O . GLY A 1 86 ? 8.687 3.316 -1.260 1.00 96.06 86 GLY A O 1
ATOM 650 N N . MET A 1 87 ? 7.192 1.638 -1.274 1.00 97.69 87 MET A N 1
ATOM 651 C CA . MET A 1 87 ? 7.490 1.174 0.088 1.00 97.69 87 MET A CA 1
ATOM 652 C C . MET A 1 87 ? 8.926 0.642 0.189 1.00 97.69 87 MET A C 1
ATOM 654 O O . MET A 1 87 ? 9.636 0.969 1.135 1.00 97.69 87 MET A O 1
ATOM 658 N N . ALA A 1 88 ? 9.367 -0.132 -0.809 1.00 96.25 88 ALA A N 1
ATOM 659 C CA . ALA A 1 88 ? 10.727 -0.664 -0.870 1.00 96.25 88 ALA A CA 1
ATOM 660 C C . ALA A 1 88 ? 11.781 0.441 -1.022 1.00 96.25 88 ALA A C 1
ATOM 662 O O . ALA A 1 88 ? 12.794 0.431 -0.324 1.00 96.25 88 ALA A O 1
ATOM 663 N N . LEU A 1 89 ? 11.538 1.415 -1.907 1.00 94.88 89 LEU A N 1
ATOM 664 C CA . LEU A 1 89 ? 12.435 2.559 -2.100 1.00 94.88 89 LEU A CA 1
ATOM 665 C C . LEU A 1 89 ? 12.606 3.383 -0.820 1.00 94.88 89 LEU A C 1
ATOM 667 O O . LEU A 1 89 ? 13.717 3.812 -0.518 1.00 94.88 89 LEU A O 1
ATOM 671 N N . ALA A 1 90 ? 11.519 3.570 -0.074 1.00 94.88 90 ALA A N 1
ATOM 672 C CA . ALA A 1 90 ? 11.505 4.307 1.184 1.00 94.88 90 ALA A CA 1
ATOM 673 C C . ALA A 1 90 ? 12.007 3.492 2.390 1.00 94.88 90 ALA A C 1
ATOM 675 O O . ALA A 1 90 ? 12.111 4.043 3.482 1.00 94.88 90 ALA A O 1
ATOM 676 N N . GLN A 1 91 ? 12.276 2.188 2.227 1.00 96.31 91 GLN A N 1
ATOM 677 C CA . GLN A 1 91 ? 12.560 1.267 3.340 1.00 96.31 91 GLN A CA 1
ATOM 678 C C . GLN A 1 91 ? 11.480 1.337 4.438 1.00 96.31 91 GLN A C 1
ATOM 680 O O . GLN A 1 91 ? 11.752 1.349 5.640 1.00 96.31 91 GLN A O 1
ATOM 685 N N . ALA A 1 92 ? 10.222 1.435 4.006 1.00 97.75 92 ALA A N 1
ATOM 686 C CA . ALA A 1 92 ? 9.091 1.726 4.877 1.00 97.75 92 ALA A CA 1
ATOM 687 C C . ALA A 1 92 ? 8.475 0.483 5.539 1.00 97.75 92 ALA A C 1
ATOM 689 O O . ALA A 1 92 ? 7.571 0.638 6.357 1.00 97.75 92 ALA A O 1
ATOM 690 N N . GLN A 1 93 ? 8.941 -0.733 5.225 1.00 98.06 93 GLN A N 1
ATOM 691 C CA . GLN A 1 93 ? 8.328 -1.993 5.664 1.00 98.06 93 GLN A CA 1
ATOM 692 C C . GLN A 1 93 ? 8.111 -2.044 7.184 1.00 98.06 93 GLN A C 1
ATOM 694 O O . GLN A 1 93 ? 6.997 -2.294 7.631 1.00 98.06 93 GLN A O 1
ATOM 699 N N . PHE A 1 94 ? 9.111 -1.668 7.985 1.00 98.06 94 PHE A N 1
ATOM 700 C CA . PHE A 1 94 ? 8.991 -1.654 9.447 1.00 98.06 94 PHE A CA 1
ATOM 701 C C . PHE A 1 94 ? 7.954 -0.644 9.957 1.00 98.06 94 PHE A C 1
ATOM 703 O O . PHE A 1 94 ? 7.260 -0.905 10.935 1.00 98.06 94 PHE A O 1
ATOM 710 N N . LYS A 1 95 ? 7.820 0.510 9.291 1.00 98.19 95 LYS A N 1
ATOM 711 C CA . LYS A 1 95 ? 6.850 1.550 9.666 1.00 98.19 95 LYS A CA 1
ATOM 712 C C . LYS A 1 95 ? 5.429 1.196 9.268 1.00 98.19 95 LYS A C 1
ATOM 714 O O . LYS A 1 95 ? 4.504 1.455 10.030 1.00 98.19 95 LYS A O 1
ATOM 719 N N . VAL A 1 96 ? 5.258 0.560 8.115 1.00 98.31 96 VAL A N 1
ATOM 720 C CA . VAL A 1 96 ? 3.959 0.032 7.689 1.00 98.31 96 VAL A CA 1
ATOM 721 C C . VAL A 1 96 ? 3.497 -1.082 8.633 1.00 98.31 96 VAL A C 1
ATOM 723 O O . VAL A 1 96 ? 2.325 -1.114 8.997 1.00 98.31 96 VAL A O 1
ATOM 726 N N . VAL A 1 97 ? 4.406 -1.951 9.088 1.00 98.12 97 VAL A N 1
ATOM 727 C CA . VAL A 1 97 ? 4.087 -2.988 10.083 1.00 98.12 97 VAL A CA 1
ATOM 728 C C . VAL A 1 97 ? 3.773 -2.383 11.453 1.00 98.12 97 VAL A C 1
ATOM 730 O O . VAL A 1 97 ? 2.791 -2.785 12.068 1.00 98.12 97 VAL A O 1
ATOM 733 N N . GLU A 1 98 ? 4.517 -1.364 11.901 1.00 98.12 98 GLU A N 1
ATOM 734 C CA . GLU A 1 98 ? 4.196 -0.621 13.132 1.00 98.12 98 GLU A CA 1
ATOM 735 C C . GLU A 1 98 ? 2.770 -0.035 13.083 1.00 98.12 98 GLU A C 1
ATOM 737 O O . GLU A 1 98 ? 2.003 -0.179 14.039 1.00 98.12 98 GLU A O 1
ATOM 742 N N . LEU A 1 99 ? 2.395 0.574 11.953 1.00 98.25 99 LEU A N 1
ATOM 743 C CA . LEU A 1 99 ? 1.045 1.088 11.718 1.00 98.25 99 LEU A CA 1
ATOM 744 C C . LEU A 1 99 ? -0.002 -0.036 11.734 1.00 98.25 99 LEU A C 1
ATOM 746 O O . LEU A 1 99 ? -1.046 0.111 12.370 1.00 98.25 99 LEU A O 1
ATOM 750 N N . ALA A 1 100 ? 0.272 -1.160 11.067 1.00 98.31 100 ALA A N 1
ATOM 751 C CA . ALA A 1 100 ? -0.614 -2.322 11.050 1.00 98.31 100 ALA A CA 1
ATOM 752 C C . ALA A 1 100 ? -0.879 -2.840 12.472 1.00 98.31 100 ALA A C 1
ATOM 754 O O . ALA A 1 100 ? -2.034 -2.997 12.860 1.00 98.31 100 ALA A O 1
ATOM 755 N N . SER A 1 101 ? 0.169 -3.013 13.282 1.00 97.75 101 SER A N 1
ATOM 756 C CA . SER A 1 101 ? 0.041 -3.450 14.675 1.00 97.75 101 SER A CA 1
ATOM 757 C C . SER A 1 101 ? -0.746 -2.462 15.538 1.00 97.75 101 SER A C 1
ATOM 759 O O . SER A 1 101 ? -1.515 -2.879 16.405 1.00 97.75 101 SER A O 1
ATOM 761 N N . LEU A 1 102 ? -0.598 -1.153 15.305 1.00 97.81 102 LEU A N 1
ATOM 762 C CA . LEU A 1 102 ? -1.412 -0.149 15.991 1.00 97.81 102 LEU A CA 1
ATOM 763 C C . LEU A 1 102 ? -2.898 -0.306 15.636 1.00 97.81 102 LEU A C 1
ATOM 765 O O . LEU A 1 102 ? -3.734 -0.364 16.537 1.00 97.81 102 LEU A O 1
ATOM 769 N N . LEU A 1 103 ? -3.227 -0.426 14.350 1.00 98.00 103 LEU A N 1
ATOM 770 C CA . LEU A 1 103 ? -4.605 -0.613 13.882 1.00 98.00 103 LEU A CA 1
ATOM 771 C C . LEU A 1 103 ? -5.225 -1.907 14.438 1.00 98.00 103 LEU A C 1
ATOM 773 O O . LEU A 1 103 ? -6.379 -1.909 14.870 1.00 98.00 103 LEU A O 1
ATOM 777 N N . GLU A 1 104 ? -4.447 -2.986 14.518 1.00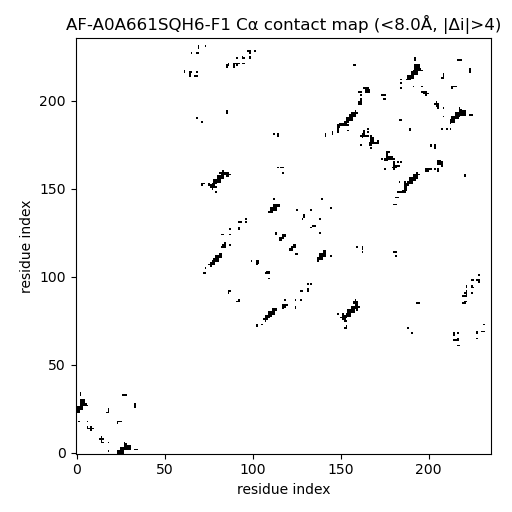 97.62 104 GLU A N 1
ATOM 778 C CA . GLU A 1 104 ? -4.861 -4.235 15.168 1.00 97.62 104 GLU A CA 1
ATOM 779 C C . GLU A 1 104 ? -5.127 -4.044 16.664 1.00 97.62 104 GLU A C 1
ATOM 781 O O . GLU A 1 104 ? -6.138 -4.520 17.181 1.00 97.62 104 GLU A O 1
ATOM 786 N N . SER A 1 105 ? -4.278 -3.284 17.366 1.00 96.94 105 SER A N 1
ATOM 787 C CA . SER A 1 105 ? -4.496 -2.964 18.784 1.00 96.94 105 SER A CA 1
ATOM 788 C C . SER A 1 105 ? -5.763 -2.123 19.023 1.00 96.94 105 SER A C 1
ATOM 790 O O . SER A 1 105 ? -6.362 -2.200 20.095 1.00 96.94 105 SER A O 1
ATOM 792 N N . MET A 1 106 ? -6.219 -1.385 18.004 1.00 95.88 106 MET A N 1
ATOM 793 C CA . MET A 1 106 ? -7.495 -0.654 17.984 1.00 95.88 106 MET A CA 1
ATOM 794 C C . MET A 1 106 ? -8.694 -1.551 17.603 1.00 95.88 106 MET A C 1
ATOM 796 O O . MET A 1 106 ? -9.842 -1.097 17.539 1.00 95.88 106 MET A O 1
ATOM 800 N N . GLY A 1 107 ? -8.453 -2.847 17.383 1.00 96.69 107 GLY A N 1
ATOM 801 C CA . GLY A 1 107 ? -9.466 -3.861 17.110 1.00 96.69 107 GLY A CA 1
ATOM 802 C C . GLY A 1 107 ? -9.885 -3.965 15.644 1.00 96.69 107 GLY A C 1
ATOM 803 O O . GLY A 1 107 ? -11.015 -4.387 15.384 1.00 96.69 107 GLY A O 1
ATOM 804 N N . ALA A 1 108 ? -9.030 -3.546 14.706 1.00 98.12 108 ALA A N 1
ATOM 805 C CA . ALA A 1 108 ? -9.198 -3.831 13.284 1.00 98.12 108 ALA A CA 1
ATOM 806 C C . ALA A 1 108 ? -8.541 -5.171 12.906 1.00 98.12 108 ALA A C 1
ATOM 808 O O . ALA A 1 108 ? -7.514 -5.559 13.452 1.00 98.12 108 ALA A O 1
ATOM 809 N N . GLU A 1 109 ? -9.124 -5.868 11.940 1.00 98.31 109 GLU A N 1
ATOM 810 C CA . GLU A 1 109 ? -8.488 -6.964 11.215 1.00 98.31 109 GLU A CA 1
ATOM 811 C C . GLU A 1 109 ? -7.638 -6.365 10.088 1.00 98.31 109 GLU A C 1
ATOM 813 O O . GLU A 1 109 ? -8.172 -5.651 9.232 1.00 98.31 109 GLU A O 1
ATOM 818 N N . VAL A 1 110 ? -6.328 -6.635 10.089 1.00 98.50 110 VAL A N 1
ATOM 819 C CA . VAL A 1 110 ? -5.389 -6.112 9.088 1.00 98.50 110 VAL A CA 1
ATOM 820 C C . VAL A 1 110 ? -4.775 -7.259 8.289 1.00 98.50 110 VAL A C 1
ATOM 822 O O . VAL A 1 110 ? -4.212 -8.195 8.855 1.00 98.50 110 VAL A O 1
ATOM 825 N N . ARG A 1 111 ? -4.865 -7.180 6.958 1.00 98.50 111 ARG A N 1
ATOM 826 C CA . ARG A 1 111 ? -4.265 -8.153 6.027 1.00 98.50 111 ARG A CA 1
ATOM 827 C C . ARG A 1 111 ? -3.425 -7.440 4.973 1.00 98.50 111 ARG A C 1
ATOM 829 O O . ARG A 1 111 ? -3.690 -6.287 4.638 1.00 98.50 111 ARG A O 1
ATOM 836 N N . PHE A 1 112 ? -2.421 -8.123 4.437 1.00 98.62 112 PHE A N 1
ATOM 837 C CA . PHE A 1 112 ? -1.547 -7.616 3.384 1.00 98.62 112 PHE A CA 1
ATOM 838 C C . PHE A 1 112 ? -1.898 -8.288 2.061 1.00 98.62 112 PHE A C 1
ATOM 840 O O . PHE A 1 112 ? -1.795 -9.503 1.935 1.00 98.62 112 PHE A O 1
ATOM 847 N N . ALA A 1 113 ? -2.285 -7.496 1.069 1.00 98.62 113 ALA A N 1
ATOM 848 C CA . ALA A 1 113 ? -2.596 -7.975 -0.268 1.00 98.62 113 ALA A CA 1
ATOM 849 C C . ALA A 1 113 ? -1.372 -7.847 -1.178 1.00 98.62 113 ALA A C 1
ATOM 851 O O . ALA A 1 113 ? -0.958 -6.740 -1.533 1.00 98.62 113 ALA A O 1
ATOM 852 N N . ILE A 1 114 ? -0.796 -8.980 -1.571 1.00 98.06 114 ILE A N 1
ATOM 853 C CA . ILE A 1 114 ? 0.421 -9.032 -2.376 1.00 98.06 114 ILE A CA 1
ATOM 854 C C . ILE A 1 114 ? 0.053 -9.258 -3.839 1.00 98.06 114 ILE A C 1
ATOM 856 O O . ILE A 1 114 ? -0.544 -10.264 -4.217 1.00 98.06 114 ILE A O 1
ATOM 860 N N . HIS A 1 115 ? 0.438 -8.307 -4.688 1.00 98.12 115 HIS A N 1
ATOM 861 C CA . HIS A 1 115 ? 0.363 -8.492 -6.130 1.00 98.12 115 HIS A CA 1
ATOM 862 C C . HIS A 1 115 ? 1.599 -9.265 -6.624 1.00 98.12 115 HIS A C 1
ATOM 864 O O . HIS A 1 115 ? 2.718 -8.879 -6.270 1.00 98.12 115 HIS A O 1
ATOM 870 N N . PRO A 1 116 ? 1.462 -10.268 -7.514 1.00 95.69 116 PRO A N 1
ATOM 871 C CA . PRO A 1 116 ? 2.576 -11.134 -7.933 1.00 95.69 116 PRO A CA 1
ATOM 872 C C . PRO A 1 116 ? 3.741 -10.387 -8.605 1.00 95.69 116 PRO A C 1
ATOM 874 O O . PRO A 1 116 ? 4.885 -10.840 -8.574 1.00 95.69 116 PRO A O 1
ATOM 877 N N . VAL A 1 117 ? 3.461 -9.226 -9.207 1.00 94.75 117 VAL A N 1
ATOM 878 C CA . VAL A 1 117 ? 4.470 -8.339 -9.820 1.00 94.75 117 VAL A CA 1
ATOM 879 C C . VAL A 1 117 ? 4.670 -7.012 -9.072 1.00 94.75 117 VAL A C 1
ATOM 881 O O . VAL A 1 117 ? 5.204 -6.059 -9.637 1.00 94.75 117 VAL A O 1
ATOM 884 N N . ALA A 1 118 ? 4.252 -6.914 -7.803 1.00 95.44 118 ALA A N 1
ATOM 885 C CA . ALA A 1 118 ? 4.593 -5.757 -6.975 1.00 95.44 118 ALA A CA 1
ATOM 886 C C . ALA A 1 118 ? 6.115 -5.673 -6.758 1.00 95.44 118 ALA A C 1
ATOM 888 O O . ALA A 1 118 ? 6.766 -6.638 -6.360 1.00 95.44 118 ALA A O 1
ATOM 889 N N . GLY A 1 119 ? 6.688 -4.489 -6.992 1.00 93.81 119 GLY A N 1
ATOM 890 C CA . GLY A 1 119 ? 8.122 -4.241 -6.835 1.00 93.81 119 GLY A CA 1
ATOM 891 C C . GLY A 1 119 ? 8.900 -4.276 -8.154 1.00 93.81 119 GLY A C 1
ATOM 892 O O . GLY A 1 119 ? 8.461 -3.750 -9.180 1.00 93.81 119 GLY A O 1
ATOM 893 N N . ARG A 1 120 ? 10.119 -4.823 -8.095 1.00 93.06 120 ARG A N 1
ATOM 894 C CA . ARG A 1 120 ? 11.068 -4.954 -9.228 1.00 93.06 120 ARG A CA 1
ATOM 895 C C . ARG A 1 120 ? 11.724 -6.335 -9.335 1.00 93.06 120 ARG A C 1
ATOM 897 O O . ARG A 1 120 ? 12.614 -6.528 -10.154 1.00 93.06 120 ARG A O 1
ATOM 904 N N . MET A 1 121 ? 11.289 -7.284 -8.512 1.00 92.56 121 MET A N 1
ATOM 905 C CA . MET A 1 121 ? 11.701 -8.686 -8.579 1.00 92.56 121 MET A CA 1
ATOM 906 C C . MET A 1 121 ? 10.529 -9.576 -8.143 1.00 92.56 121 MET A C 1
ATOM 908 O O . MET A 1 121 ? 9.695 -9.114 -7.362 1.00 92.56 121 MET A O 1
ATOM 912 N N . PRO A 1 122 ? 10.429 -10.827 -8.617 1.00 93.19 122 PRO A N 1
ATOM 913 C CA . PRO A 1 122 ? 9.440 -11.767 -8.096 1.00 93.19 122 PRO A CA 1
ATOM 914 C C . PRO A 1 122 ? 9.571 -11.917 -6.574 1.00 93.19 122 PRO A C 1
ATOM 916 O O . PRO A 1 122 ? 10.683 -12.044 -6.061 1.00 93.19 122 PRO A O 1
ATOM 919 N N . GLY A 1 123 ? 8.447 -11.869 -5.858 1.00 93.44 123 GLY A N 1
ATOM 920 C CA . GLY A 1 123 ? 8.422 -11.989 -4.397 1.00 93.44 123 GLY A CA 1
ATOM 921 C C . GLY A 1 123 ? 9.032 -10.804 -3.636 1.00 93.44 123 GLY A C 1
ATOM 922 O O . GLY A 1 123 ? 9.325 -10.944 -2.451 1.00 93.44 123 GLY A O 1
ATOM 923 N N . HIS A 1 124 ? 9.243 -9.644 -4.280 1.00 96.62 124 HIS A N 1
ATOM 924 C CA . HIS A 1 124 ? 9.878 -8.480 -3.641 1.00 96.62 124 HIS A CA 1
ATOM 925 C C . HIS A 1 124 ? 9.176 -8.104 -2.329 1.00 96.62 124 HIS A C 1
ATOM 927 O O . HIS A 1 124 ? 9.832 -7.952 -1.302 1.00 96.62 124 HIS A O 1
ATOM 933 N N . MET A 1 125 ? 7.844 -7.977 -2.349 1.00 97.44 125 MET A N 1
ATOM 934 C CA . MET A 1 125 ? 7.088 -7.598 -1.151 1.00 97.44 125 MET A CA 1
ATOM 935 C C . MET A 1 125 ? 7.112 -8.701 -0.092 1.00 97.44 125 MET A C 1
ATOM 937 O O . MET A 1 125 ? 7.271 -8.386 1.081 1.00 97.44 125 MET A O 1
ATOM 941 N N . ASN A 1 126 ? 7.045 -9.979 -0.483 1.00 95.38 126 ASN A N 1
ATOM 942 C CA . ASN A 1 126 ? 7.128 -11.099 0.459 1.00 95.38 126 ASN A CA 1
ATOM 943 C C . ASN A 1 126 ? 8.446 -11.067 1.244 1.00 95.38 126 ASN A C 1
ATOM 945 O O . ASN A 1 126 ? 8.434 -11.251 2.455 1.00 95.38 126 ASN A O 1
ATOM 949 N N . VAL A 1 127 ? 9.572 -10.785 0.577 1.00 95.44 127 VAL A N 1
ATOM 950 C CA . VAL A 1 127 ? 10.886 -10.700 1.236 1.00 95.44 127 VAL A CA 1
ATOM 951 C C . VAL A 1 127 ? 10.941 -9.540 2.232 1.00 95.44 127 VAL A C 1
ATOM 953 O O . VAL A 1 127 ? 11.385 -9.742 3.356 1.00 95.44 127 VAL A O 1
ATOM 956 N N . LEU A 1 128 ? 10.465 -8.348 1.856 1.00 96.75 128 LEU A N 1
ATOM 957 C CA . LEU A 1 128 ? 10.485 -7.182 2.752 1.00 96.75 128 LEU A CA 1
ATOM 958 C C . LEU A 1 128 ? 9.536 -7.333 3.943 1.00 96.75 128 LEU A C 1
ATOM 960 O O . LEU A 1 128 ? 9.852 -6.901 5.046 1.00 96.75 128 LEU A O 1
ATOM 964 N N . LEU A 1 129 ? 8.370 -7.943 3.740 1.00 97.44 129 LEU A N 1
ATOM 965 C CA . LEU A 1 129 ? 7.432 -8.195 4.833 1.00 97.44 129 LEU A CA 1
ATOM 966 C C . LEU A 1 129 ? 7.925 -9.318 5.751 1.00 97.44 129 LEU A C 1
ATOM 968 O O . LEU A 1 129 ? 7.733 -9.228 6.958 1.00 97.44 129 LEU A O 1
ATOM 972 N N . ALA A 1 130 ? 8.612 -10.329 5.211 1.00 95.31 130 ALA A N 1
ATOM 973 C CA . ALA A 1 130 ? 9.282 -11.342 6.022 1.00 95.31 130 ALA A CA 1
ATOM 974 C C . ALA A 1 130 ? 10.441 -10.743 6.837 1.00 95.31 130 ALA A C 1
ATOM 976 O O . ALA A 1 130 ? 10.615 -11.098 7.998 1.00 95.31 130 ALA A O 1
ATOM 977 N N . GLU A 1 131 ? 11.207 -9.810 6.259 1.00 95.62 131 GLU A N 1
ATOM 978 C CA . GLU A 1 131 ? 12.232 -9.041 6.979 1.00 95.62 131 GLU A CA 1
ATOM 979 C C . GLU A 1 131 ? 11.623 -8.208 8.118 1.00 95.62 131 GLU A C 1
ATOM 981 O O . GLU A 1 131 ? 12.199 -8.127 9.199 1.00 95.62 131 GLU A O 1
ATOM 986 N N . ALA A 1 132 ? 10.441 -7.629 7.898 1.00 96.69 132 ALA A N 1
ATOM 987 C CA . ALA A 1 132 ? 9.688 -6.891 8.909 1.00 96.69 132 ALA A CA 1
ATOM 988 C C . ALA A 1 132 ? 8.858 -7.785 9.856 1.00 96.69 132 ALA A C 1
ATOM 990 O O . ALA A 1 132 ? 8.004 -7.268 10.573 1.00 96.69 132 ALA A O 1
ATOM 991 N N . GLU A 1 133 ? 9.103 -9.100 9.858 1.00 95.06 133 GLU A N 1
ATOM 992 C CA . GLU A 1 133 ? 8.486 -10.089 10.755 1.00 95.06 133 GLU A CA 1
ATOM 993 C C . GLU A 1 133 ? 6.946 -10.148 10.684 1.00 95.06 133 GLU A C 1
ATOM 995 O O . GLU A 1 133 ? 6.271 -10.410 11.678 1.00 95.06 133 GLU A O 1
ATOM 1000 N N . VAL A 1 134 ? 6.362 -9.930 9.500 1.00 95.75 134 VAL A N 1
ATOM 1001 C CA . VAL A 1 134 ? 4.916 -10.109 9.303 1.00 95.75 134 VAL A CA 1
ATOM 1002 C C . VAL A 1 134 ? 4.555 -11.5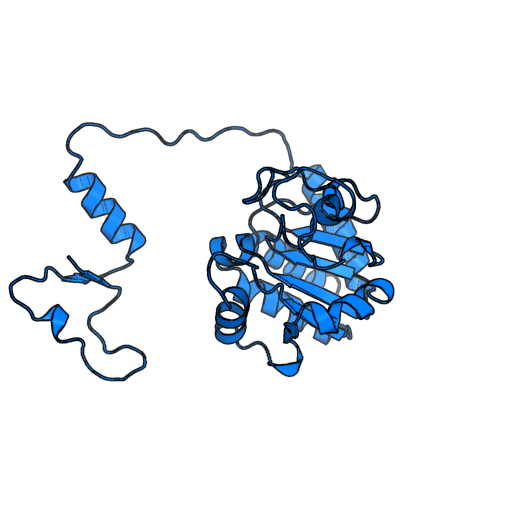92 9.292 1.00 95.75 134 VAL A C 1
ATOM 1004 O O . VAL A 1 134 ? 5.123 -12.373 8.527 1.00 95.75 134 VAL A O 1
ATOM 1007 N N . ASP A 1 135 ? 3.558 -11.966 10.096 1.00 93.88 135 ASP A N 1
ATOM 1008 C CA . ASP A 1 135 ? 2.998 -13.317 10.104 1.00 93.88 135 ASP A CA 1
ATOM 1009 C C . ASP A 1 135 ? 2.491 -13.721 8.713 1.00 93.88 135 ASP A C 1
ATOM 1011 O O . ASP A 1 135 ? 1.686 -13.016 8.098 1.00 93.88 135 ASP A O 1
ATOM 1015 N N . TYR A 1 136 ? 2.902 -14.902 8.244 1.00 90.25 136 TYR A N 1
ATOM 1016 C CA . TYR A 1 136 ? 2.511 -15.428 6.931 1.00 90.25 136 TYR A CA 1
ATOM 1017 C C . TYR A 1 136 ? 0.992 -15.524 6.743 1.00 90.25 136 TYR A C 1
ATOM 1019 O O . TYR A 1 136 ? 0.515 -15.309 5.636 1.00 90.25 136 TYR A O 1
ATOM 1027 N N . ASP A 1 137 ? 0.226 -15.762 7.811 1.00 93.25 137 ASP A N 1
ATOM 1028 C CA . ASP A 1 137 ? -1.241 -15.852 7.759 1.00 93.25 137 ASP A CA 1
ATOM 1029 C C . ASP A 1 137 ? -1.920 -14.515 7.399 1.00 93.25 137 ASP A C 1
ATOM 1031 O O . A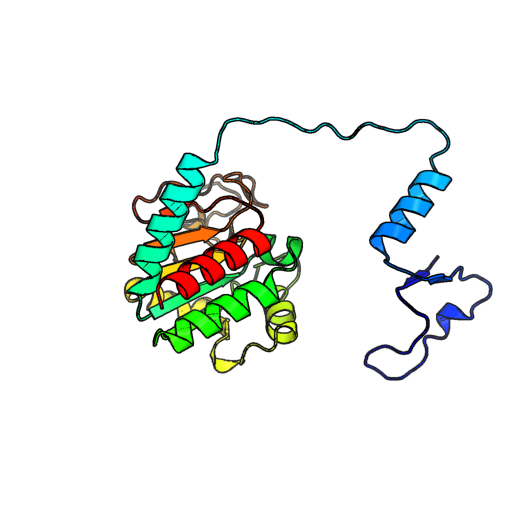SP A 1 137 ? -3.078 -14.486 6.970 1.00 93.25 137 ASP A O 1
ATOM 1035 N N . LYS A 1 138 ? -1.204 -13.394 7.568 1.00 95.62 138 LYS A N 1
ATOM 1036 C CA . LYS A 1 138 ? -1.663 -12.057 7.168 1.00 95.62 138 LYS A CA 1
ATOM 1037 C C . LYS A 1 138 ? -1.296 -11.726 5.724 1.00 95.62 138 LYS A C 1
ATOM 1039 O O . LYS A 1 138 ? -1.832 -10.758 5.188 1.00 95.62 138 LYS A O 1
ATOM 1044 N N . LEU A 1 139 ? -0.380 -12.478 5.112 1.00 97.25 139 LEU A N 1
ATOM 1045 C CA . LEU A 1 139 ? 0.049 -12.284 3.732 1.00 97.25 139 LEU A CA 1
ATOM 1046 C C . LEU A 1 139 ? -0.900 -13.049 2.812 1.00 97.25 139 LEU A C 1
ATOM 1048 O O . LEU A 1 139 ? -0.932 -14.276 2.820 1.00 97.25 139 LEU A O 1
ATOM 1052 N N . CYS A 1 140 ? -1.674 -12.324 2.016 1.00 97.62 140 CYS A N 1
ATOM 1053 C CA . CYS A 1 140 ? -2.635 -12.908 1.096 1.00 97.62 140 CYS A CA 1
ATOM 1054 C C . CYS A 1 140 ? -2.235 -12.599 -0.343 1.00 97.62 140 CYS A C 1
ATOM 1056 O O . CYS A 1 140 ? -1.948 -11.451 -0.699 1.00 97.62 140 CYS A O 1
ATOM 1058 N N . GLU A 1 141 ? -2.256 -13.626 -1.183 1.00 97.00 141 GLU A N 1
ATOM 1059 C CA . GLU A 1 141 ? -2.035 -13.468 -2.614 1.00 97.00 141 GLU A CA 1
ATOM 1060 C C . GLU A 1 141 ? -3.262 -12.817 -3.273 1.00 97.00 141 GLU A C 1
ATOM 1062 O O . GLU A 1 141 ? -4.400 -12.965 -2.816 1.00 97.00 141 GLU A O 1
ATOM 1067 N N . MET A 1 142 ? -3.034 -12.088 -4.366 1.00 96.62 142 MET A N 1
ATOM 1068 C CA . MET A 1 142 ? -4.061 -11.310 -5.075 1.00 96.62 142 MET A CA 1
ATOM 1069 C C . MET A 1 142 ? -5.348 -12.096 -5.378 1.00 96.62 142 MET A C 1
ATOM 1071 O O . MET A 1 142 ? -6.442 -11.571 -5.172 1.00 96.62 142 MET A O 1
ATOM 1075 N N . ASP A 1 143 ? -5.232 -13.338 -5.855 1.00 94.25 143 ASP A N 1
ATOM 1076 C CA . ASP A 1 143 ? -6.389 -14.150 -6.258 1.00 94.25 143 ASP A CA 1
ATOM 1077 C C . ASP A 1 143 ? -7.296 -14.515 -5.072 1.00 94.25 143 ASP A C 1
ATOM 1079 O O . ASP A 1 143 ? -8.507 -14.666 -5.235 1.00 94.25 143 ASP A O 1
ATOM 1083 N N . GLU A 1 144 ? -6.725 -14.625 -3.873 1.00 95.38 144 GLU A N 1
ATOM 1084 C CA . GLU A 1 144 ? -7.452 -14.968 -2.651 1.00 95.38 144 GLU A CA 1
ATOM 1085 C C . GLU A 1 144 ? -8.154 -13.731 -2.080 1.00 95.38 144 GLU A C 1
ATOM 1087 O O . GLU A 1 144 ? -9.350 -13.757 -1.778 1.00 95.38 144 GLU A O 1
ATOM 1092 N N . ILE A 1 145 ? -7.421 -12.617 -1.992 1.00 97.75 145 ILE A N 1
ATOM 1093 C CA . ILE A 1 145 ? -7.877 -11.413 -1.291 1.00 97.75 145 ILE A CA 1
ATOM 1094 C C . ILE A 1 145 ? -8.782 -10.506 -2.132 1.00 97.75 145 ILE A C 1
ATOM 1096 O O . ILE A 1 145 ? -9.544 -9.721 -1.569 1.00 97.75 145 ILE A O 1
ATOM 1100 N N . ASN A 1 146 ? -8.767 -10.618 -3.467 1.00 97.88 146 ASN A N 1
ATOM 1101 C CA . ASN A 1 146 ? -9.558 -9.736 -4.336 1.00 97.88 146 ASN A CA 1
ATOM 1102 C C . ASN A 1 146 ? -11.069 -9.785 -4.041 1.00 97.88 146 ASN A C 1
ATOM 1104 O O . ASN A 1 146 ? -11.759 -8.772 -4.132 1.00 97.88 146 ASN A O 1
ATOM 1108 N N . SER A 1 147 ? -11.588 -10.948 -3.633 1.00 97.31 147 SER A N 1
ATOM 1109 C CA . SER A 1 147 ? -13.006 -11.100 -3.277 1.00 97.31 147 SER A CA 1
ATOM 1110 C C . SER A 1 147 ? -13.412 -10.339 -2.003 1.00 97.31 147 SER A C 1
ATOM 1112 O O . SER A 1 147 ? -14.595 -10.045 -1.806 1.00 97.31 147 SER A O 1
ATOM 1114 N N . GLU A 1 148 ? -12.442 -9.970 -1.161 1.00 97.69 148 GLU A N 1
ATOM 1115 C CA . GLU A 1 148 ? -12.676 -9.326 0.130 1.00 97.69 148 GLU A CA 1
ATOM 1116 C C . GLU A 1 148 ? -12.786 -7.797 0.030 1.00 97.69 148 GLU A C 1
ATOM 1118 O O . GLU A 1 148 ? -13.456 -7.204 0.877 1.00 97.69 148 GLU A O 1
ATOM 1123 N N . PHE A 1 149 ? -12.234 -7.155 -1.016 1.00 98.31 149 PHE A N 1
ATOM 1124 C CA . PHE A 1 149 ? -12.191 -5.685 -1.130 1.00 98.31 149 PHE A CA 1
ATOM 1125 C C . PHE A 1 149 ? -13.567 -5.021 -1.012 1.00 98.31 149 PHE A C 1
ATOM 1127 O O . PHE A 1 149 ? -13.699 -3.992 -0.353 1.00 98.31 149 PHE A O 1
ATOM 1134 N N . SER A 1 150 ? -14.614 -5.631 -1.575 1.00 97.81 150 SER A N 1
ATOM 1135 C CA . SER A 1 150 ? -15.993 -5.117 -1.491 1.00 97.81 150 SER A CA 1
ATOM 1136 C C . SER A 1 150 ? -16.550 -5.030 -0.058 1.00 97.81 150 SER A C 1
ATOM 1138 O O . SER A 1 150 ? -17.505 -4.294 0.201 1.00 97.81 150 SER A O 1
ATOM 1140 N N . GLN A 1 151 ? -15.959 -5.772 0.884 1.00 97.56 151 GLN A N 1
ATOM 1141 C CA . GLN A 1 151 ? -16.318 -5.787 2.303 1.00 97.56 151 GLN A CA 1
ATOM 1142 C C . GLN A 1 151 ? -15.293 -5.057 3.187 1.00 97.56 151 GLN A C 1
ATOM 1144 O O . GLN A 1 151 ? -15.468 -5.013 4.406 1.00 97.56 151 GLN A O 1
ATOM 1149 N N . THR A 1 152 ? -14.241 -4.486 2.599 1.00 98.44 152 THR A N 1
ATOM 1150 C CA . THR A 1 152 ? -13.163 -3.789 3.307 1.00 98.44 152 THR A CA 1
ATOM 1151 C C . THR A 1 152 ? -13.544 -2.341 3.610 1.00 98.44 152 THR A C 1
ATOM 1153 O O . THR A 1 152 ? -14.044 -1.610 2.750 1.00 98.44 152 THR A O 1
ATOM 1156 N N . ASP A 1 153 ? -13.289 -1.902 4.843 1.00 98.44 153 ASP A N 1
ATOM 1157 C CA . ASP A 1 153 ? -13.625 -0.549 5.294 1.00 98.44 153 ASP A CA 1
ATOM 1158 C C . ASP A 1 153 ? -12.603 0.492 4.828 1.00 98.44 153 ASP A C 1
ATOM 1160 O O . ASP A 1 153 ? -12.978 1.605 4.447 1.00 98.44 153 ASP A O 1
ATOM 1164 N N . ALA A 1 154 ? -11.321 0.127 4.838 1.00 98.44 154 ALA A N 1
ATOM 1165 C CA . ALA A 1 154 ? -10.239 0.979 4.369 1.00 98.44 154 ALA A CA 1
ATOM 1166 C C . ALA A 1 154 ? -9.131 0.160 3.696 1.00 98.44 154 ALA A C 1
ATOM 1168 O O . ALA A 1 154 ? -8.714 -0.882 4.198 1.00 98.44 154 ALA A O 1
ATOM 1169 N N . VAL A 1 155 ? -8.625 0.653 2.571 1.00 98.81 155 VAL A N 1
ATOM 1170 C CA . VAL A 1 155 ? -7.423 0.126 1.918 1.00 98.81 155 VAL A CA 1
ATOM 1171 C C . VAL A 1 155 ? -6.298 1.135 2.069 1.00 98.81 155 VAL A C 1
ATOM 1173 O O . VAL A 1 155 ? -6.502 2.315 1.803 1.00 98.81 155 VAL A O 1
ATOM 1176 N N . LEU A 1 156 ? -5.113 0.674 2.460 1.00 98.69 156 LEU A N 1
ATOM 1177 C CA . LEU A 1 156 ? -3.892 1.475 2.531 1.00 98.69 156 LEU A CA 1
ATOM 1178 C C . LEU A 1 156 ? -2.939 1.044 1.419 1.00 98.69 156 LEU A C 1
ATOM 1180 O O . LEU A 1 156 ? -2.394 -0.055 1.458 1.00 98.69 156 LEU A O 1
ATOM 1184 N N . VAL A 1 157 ? -2.719 1.902 0.429 1.00 98.69 157 VAL A N 1
ATOM 1185 C CA . VAL A 1 157 ? -1.787 1.651 -0.674 1.00 98.69 157 VAL A CA 1
ATOM 1186 C C . VAL A 1 157 ? -0.458 2.330 -0.369 1.00 98.69 157 VAL A C 1
ATOM 1188 O O . VAL A 1 157 ? -0.383 3.554 -0.387 1.00 98.69 157 VAL A O 1
ATOM 1191 N N . PHE A 1 158 ? 0.602 1.557 -0.138 1.00 98.25 158 PHE A N 1
ATOM 1192 C CA . PHE A 1 158 ? 1.943 2.088 0.123 1.00 98.25 158 PHE A CA 1
ATOM 1193 C C . PHE A 1 158 ? 2.853 1.894 -1.084 1.00 98.25 158 PHE A C 1
ATOM 1195 O O . PHE A 1 158 ? 3.415 0.819 -1.302 1.00 98.25 158 PHE A O 1
ATOM 1202 N N . GLY A 1 159 ? 3.037 2.950 -1.876 1.00 94.88 159 GLY A N 1
ATOM 1203 C CA . GLY A 1 159 ? 3.986 2.943 -2.986 1.00 94.88 159 GLY A CA 1
ATOM 1204 C C . GLY A 1 159 ? 3.615 2.005 -4.138 1.00 94.88 159 GLY A C 1
ATOM 1205 O O . GLY A 1 159 ? 4.504 1.566 -4.877 1.00 94.88 159 GLY A O 1
ATOM 1206 N N . ALA A 1 160 ? 2.335 1.662 -4.289 1.00 97.06 160 ALA A N 1
ATOM 1207 C CA . ALA A 1 160 ? 1.827 0.884 -5.413 1.00 97.06 160 ALA A CA 1
ATOM 1208 C C . ALA A 1 160 ? 1.135 1.812 -6.426 1.00 97.06 160 ALA A C 1
ATOM 1210 O O . ALA A 1 160 ? 0.443 2.760 -6.052 1.00 97.06 160 ALA A O 1
ATOM 1211 N N . CYS A 1 161 ? 1.343 1.558 -7.719 1.00 96.00 161 CYS A N 1
ATOM 1212 C CA . CYS A 1 161 ? 0.743 2.352 -8.793 1.00 96.00 161 CYS A CA 1
ATOM 1213 C C . CYS A 1 161 ? 0.079 1.439 -9.831 1.00 96.00 161 CYS A C 1
ATOM 1215 O O . CYS A 1 161 ? -1.122 1.209 -9.744 1.00 96.00 161 CYS A O 1
ATOM 1217 N N . ASP A 1 162 ? 0.848 0.827 -10.736 1.00 96.50 162 ASP A N 1
ATOM 1218 C CA . ASP A 1 162 ? 0.281 0.022 -11.833 1.00 96.50 162 ASP A CA 1
ATOM 1219 C C . ASP A 1 162 ? -0.580 -1.159 -11.343 1.00 96.50 162 ASP A C 1
ATOM 1221 O O . ASP A 1 162 ? -1.634 -1.436 -11.903 1.00 96.50 162 ASP A O 1
ATOM 1225 N N . VAL A 1 163 ? -0.165 -1.822 -10.259 1.00 97.50 163 VAL A N 1
ATOM 1226 C CA . VAL A 1 163 ? -0.822 -3.027 -9.707 1.00 97.50 163 VAL A CA 1
ATOM 1227 C C . VAL A 1 163 ? -2.182 -2.771 -9.045 1.00 97.50 163 VAL A C 1
ATOM 1229 O O . VAL A 1 163 ? -2.871 -3.719 -8.676 1.00 97.50 163 VAL A O 1
ATOM 1232 N N . VAL A 1 164 ? -2.565 -1.504 -8.878 1.00 98.25 164 VAL A N 1
ATOM 1233 C CA . VAL A 1 164 ? -3.877 -1.086 -8.357 1.00 98.25 164 VAL A CA 1
ATOM 1234 C C . VAL A 1 164 ? -4.659 -0.244 -9.371 1.00 98.25 164 VAL A C 1
ATOM 1236 O O . VAL A 1 164 ? -5.700 0.297 -9.017 1.00 98.25 164 VAL A O 1
ATOM 1239 N N . ASN A 1 165 ? -4.160 -0.088 -10.605 1.00 98.00 165 ASN A N 1
ATOM 1240 C CA . ASN A 1 165 ? -4.697 0.856 -11.587 1.00 98.00 165 ASN A CA 1
ATOM 1241 C C . ASN A 1 165 ? -5.904 0.271 -12.356 1.00 98.00 165 ASN A C 1
ATOM 1243 O O . ASN A 1 165 ? -5.700 -0.597 -13.211 1.00 98.00 165 ASN A O 1
ATOM 1247 N N . PRO A 1 166 ? -7.146 0.764 -12.145 1.00 97.50 166 PRO A N 1
ATOM 1248 C CA . PRO A 1 166 ? -8.343 0.259 -12.824 1.00 97.50 166 PRO A CA 1
ATOM 1249 C C . PRO A 1 166 ? -8.286 0.379 -14.351 1.00 97.50 166 PRO A C 1
ATOM 1251 O O . PRO A 1 166 ? -8.926 -0.404 -15.054 1.00 97.50 166 PRO A O 1
ATOM 1254 N N . ALA A 1 167 ? -7.459 1.284 -14.892 1.00 96.06 167 ALA A N 1
ATOM 1255 C CA . ALA A 1 167 ? -7.250 1.413 -16.334 1.00 96.06 167 ALA A CA 1
ATOM 1256 C C . ALA A 1 167 ? -6.752 0.118 -17.002 1.00 96.06 167 ALA A C 1
ATOM 1258 O O . ALA A 1 167 ? -6.926 -0.042 -18.209 1.00 96.06 167 ALA A O 1
ATOM 1259 N N . ALA A 1 168 ? -6.169 -0.818 -16.245 1.00 96.19 168 ALA A N 1
ATOM 1260 C CA . ALA A 1 168 ? -5.835 -2.150 -16.741 1.00 96.19 168 ALA A CA 1
ATOM 1261 C C . ALA A 1 168 ? -7.071 -2.939 -17.219 1.00 96.19 168 ALA A C 1
ATOM 1263 O O . ALA A 1 168 ? -6.982 -3.697 -18.185 1.00 96.19 168 ALA A O 1
ATOM 1264 N N . MET A 1 169 ? -8.229 -2.741 -16.583 1.00 94.31 169 MET A N 1
ATOM 1265 C CA . MET A 1 169 ? -9.486 -3.416 -16.926 1.00 94.31 169 MET A CA 1
ATOM 1266 C C . MET A 1 169 ? -10.308 -2.612 -17.940 1.00 94.31 169 MET A C 1
ATOM 1268 O O . MET A 1 169 ? -10.835 -3.175 -18.902 1.00 94.31 169 MET A O 1
ATOM 1272 N N . ASP A 1 170 ? -10.379 -1.295 -17.743 1.00 91.88 170 ASP A N 1
ATOM 1273 C CA . ASP A 1 170 ? -11.323 -0.432 -18.462 1.00 91.88 170 ASP A CA 1
ATOM 1274 C C . ASP A 1 170 ? -10.761 0.113 -19.782 1.00 91.88 170 ASP A C 1
ATOM 1276 O O . ASP A 1 170 ? -11.507 0.369 -20.734 1.00 91.88 170 ASP A O 1
ATOM 1280 N N . THR A 1 171 ? -9.436 0.264 -19.875 1.00 90.75 171 THR A N 1
ATOM 1281 C CA . THR A 1 171 ? -8.788 0.960 -20.989 1.00 90.75 171 THR A CA 1
ATOM 1282 C C . THR A 1 171 ? -8.022 -0.016 -21.875 1.00 90.75 171 THR A C 1
ATOM 1284 O O . THR A 1 171 ? -7.014 -0.614 -21.493 1.00 90.75 171 THR A O 1
ATOM 1287 N N . LYS A 1 172 ? -8.482 -0.156 -23.122 1.00 92.38 172 LYS A N 1
ATOM 1288 C CA . LYS A 1 172 ? -7.804 -0.970 -24.139 1.00 92.38 172 LYS A CA 1
ATOM 1289 C C . LYS A 1 172 ? -6.618 -0.231 -24.753 1.00 92.38 172 LYS A C 1
ATOM 1291 O O . LYS A 1 172 ? -6.674 0.975 -24.963 1.00 92.38 172 LYS A O 1
ATOM 1296 N N . GLY A 1 173 ? -5.575 -0.980 -25.110 1.00 90.88 173 GLY A N 1
ATOM 1297 C CA . GLY A 1 173 ? -4.425 -0.454 -25.857 1.00 90.88 173 GLY A CA 1
ATOM 1298 C C . GLY A 1 173 ? -3.357 0.240 -25.008 1.00 90.88 173 GLY A C 1
ATOM 1299 O O . GLY A 1 173 ? -2.417 0.798 -25.567 1.00 90.88 173 GLY A O 1
ATOM 1300 N N . THR A 1 174 ? -3.470 0.191 -23.679 1.00 93.06 174 THR A N 1
ATOM 1301 C CA . THR A 1 174 ? -2.405 0.608 -22.758 1.00 93.06 174 THR A CA 1
ATOM 1302 C C . THR A 1 174 ? -1.442 -0.557 -22.479 1.00 93.06 174 THR A C 1
ATOM 1304 O O . THR A 1 174 ? -1.840 -1.719 -22.615 1.00 93.06 174 THR A O 1
ATOM 1307 N N . PRO A 1 175 ? -0.195 -0.295 -22.040 1.00 93.62 175 PRO A N 1
ATOM 1308 C CA . PRO A 1 175 ? 0.751 -1.345 -21.641 1.00 93.62 175 PRO A CA 1
ATOM 1309 C C . PRO A 1 175 ? 0.258 -2.269 -20.516 1.00 93.62 175 PRO A C 1
ATOM 1311 O O . PRO A 1 175 ? 0.775 -3.371 -20.371 1.00 93.62 175 PRO A O 1
ATOM 1314 N N . ILE A 1 176 ? -0.728 -1.824 -19.730 1.00 93.56 176 ILE A N 1
ATOM 1315 C CA . ILE A 1 176 ? -1.321 -2.575 -18.612 1.00 93.56 176 ILE A CA 1
ATOM 1316 C C . ILE A 1 176 ? -2.677 -3.197 -18.962 1.00 93.56 176 ILE A C 1
ATOM 1318 O O . ILE A 1 176 ? -3.320 -3.786 -18.100 1.00 93.56 176 ILE A O 1
ATOM 1322 N N . SER A 1 177 ? -3.140 -3.072 -20.208 1.00 95.38 177 SER A N 1
ATOM 1323 C CA . SER A 1 177 ? -4.456 -3.568 -20.608 1.00 95.38 177 SER A CA 1
ATOM 1324 C C . SER A 1 177 ? -4.547 -5.092 -20.464 1.00 95.38 177 SER A C 1
ATOM 1326 O O . SER A 1 177 ? -3.757 -5.831 -21.051 1.00 95.38 177 SER A O 1
ATOM 1328 N N . GLY A 1 178 ? -5.521 -5.561 -19.684 1.00 94.00 178 GLY A N 1
ATOM 1329 C CA . GLY A 1 178 ? -5.721 -6.971 -19.351 1.00 94.00 178 GLY A CA 1
ATOM 1330 C C . GLY A 1 178 ? -4.818 -7.504 -18.235 1.00 94.00 178 GLY A C 1
ATOM 1331 O O . GLY A 1 178 ? -4.913 -8.687 -17.913 1.00 94.00 178 GLY A O 1
ATOM 1332 N N . MET A 1 179 ? -3.960 -6.668 -17.640 1.00 95.69 179 MET A N 1
ATOM 1333 C CA . MET A 1 179 ? -3.191 -7.044 -16.455 1.00 95.69 179 MET A CA 1
ATOM 1334 C C . MET A 1 179 ? -4.160 -7.236 -15.275 1.00 95.69 179 MET A C 1
ATOM 1336 O O . MET A 1 179 ? -4.936 -6.321 -14.990 1.00 95.69 179 MET A O 1
ATOM 1340 N N . PRO A 1 180 ? -4.145 -8.389 -14.582 1.00 96.00 180 PRO A N 1
ATOM 1341 C CA . PRO A 1 180 ? -4.836 -8.520 -13.304 1.00 96.00 180 PRO A CA 1
ATOM 1342 C C . PRO A 1 180 ? -4.328 -7.455 -12.331 1.00 96.00 180 PRO A C 1
ATOM 1344 O O . PRO A 1 180 ? -3.147 -7.121 -12.362 1.00 96.00 180 PRO A O 1
ATOM 1347 N N . ILE A 1 181 ? -5.214 -6.919 -11.498 1.00 97.81 181 ILE A N 1
ATOM 1348 C CA . ILE A 1 181 ? -4.879 -5.911 -10.490 1.00 97.81 181 ILE A CA 1
ATOM 1349 C C . ILE A 1 181 ? -5.516 -6.283 -9.154 1.00 97.81 181 ILE A C 1
ATOM 1351 O O . ILE A 1 181 ? -6.462 -7.074 -9.095 1.00 97.81 181 ILE A O 1
ATOM 1355 N N . LEU A 1 182 ? -5.037 -5.651 -8.086 1.00 98.62 182 LEU A N 1
ATOM 1356 C CA . LEU A 1 182 ? -5.764 -5.611 -6.823 1.00 98.62 182 LEU A CA 1
ATOM 1357 C C . LEU A 1 182 ? -6.931 -4.626 -6.950 1.00 98.62 182 LEU A C 1
ATOM 1359 O O . LEU A 1 182 ? -6.714 -3.443 -7.235 1.00 98.62 182 LEU A O 1
ATOM 1363 N N . THR A 1 183 ? -8.167 -5.084 -6.735 1.00 98.00 183 THR A N 1
ATOM 1364 C CA . THR A 1 183 ? -9.380 -4.272 -6.945 1.00 98.00 183 THR A CA 1
ATOM 1365 C C . THR A 1 183 ? -9.675 -3.333 -5.770 1.00 98.00 183 THR A C 1
ATOM 1367 O O . THR A 1 183 ? -10.791 -3.230 -5.271 1.00 98.00 183 THR A O 1
ATOM 1370 N N . ALA A 1 184 ? -8.665 -2.563 -5.353 1.00 98.31 184 ALA A N 1
ATOM 1371 C CA . ALA A 1 184 ? -8.754 -1.590 -4.260 1.00 98.31 184 ALA A CA 1
ATOM 1372 C C . ALA A 1 184 ? -9.927 -0.604 -4.421 1.00 98.31 184 ALA A C 1
ATOM 1374 O O . ALA A 1 184 ? -10.503 -0.155 -3.433 1.00 98.31 184 ALA A O 1
ATOM 1375 N N . HIS A 1 185 ? -10.309 -0.299 -5.667 1.00 97.94 185 HIS A N 1
ATOM 1376 C CA . HIS A 1 185 ? -11.444 0.562 -5.992 1.00 97.94 185 HIS A CA 1
ATOM 1377 C C . HIS A 1 185 ? -12.800 0.024 -5.511 1.00 97.94 185 HIS A C 1
ATOM 1379 O O . HIS A 1 185 ? -13.751 0.804 -5.472 1.00 97.94 185 HIS A O 1
ATOM 1385 N N . ASP A 1 186 ? -12.908 -1.244 -5.111 1.00 98.12 186 ASP A N 1
ATOM 1386 C CA . ASP A 1 186 ? -14.134 -1.828 -4.555 1.00 98.12 186 ASP A CA 1
ATOM 1387 C C . ASP A 1 186 ? -14.336 -1.495 -3.066 1.00 98.12 186 ASP A C 1
ATOM 1389 O O . ASP A 1 186 ? -15.471 -1.507 -2.586 1.00 98.12 186 ASP A O 1
ATOM 1393 N N . ALA A 1 187 ? -13.275 -1.117 -2.345 1.00 98.38 187 ALA A N 1
ATOM 1394 C CA . ALA A 1 187 ? -13.335 -0.811 -0.914 1.00 98.38 187 ALA A CA 1
ATOM 1395 C C . ALA A 1 187 ? -14.097 0.484 -0.595 1.00 98.38 187 ALA A C 1
ATOM 1397 O O . ALA A 1 187 ? -14.313 1.338 -1.464 1.00 98.38 187 ALA A O 1
ATOM 1398 N N . LYS A 1 188 ? -14.511 0.653 0.669 1.00 97.94 188 LYS A N 1
ATOM 1399 C CA . LYS A 1 188 ? -15.266 1.844 1.105 1.00 97.94 188 LYS A CA 1
ATOM 1400 C C . LYS A 1 188 ? -14.420 3.119 1.091 1.00 97.94 188 LYS A C 1
ATOM 1402 O O . LYS A 1 188 ? -14.900 4.139 0.610 1.00 97.94 188 LYS A O 1
ATOM 1407 N N . ASN A 1 189 ? -13.185 3.048 1.586 1.00 98.00 189 ASN A N 1
ATOM 1408 C CA . ASN A 1 189 ? -12.216 4.147 1.582 1.00 98.00 189 ASN A CA 1
ATOM 1409 C C . ASN A 1 189 ? -10.865 3.647 1.071 1.00 98.00 189 ASN A C 1
ATOM 1411 O O . ASN A 1 189 ? -10.462 2.524 1.379 1.00 98.00 189 ASN A O 1
ATOM 1415 N N . ILE A 1 190 ? -10.155 4.482 0.315 1.00 98.50 190 ILE A N 1
ATOM 1416 C CA . ILE A 1 190 ? -8.873 4.128 -0.298 1.00 98.50 190 ILE A CA 1
ATOM 1417 C C . ILE A 1 190 ? -7.877 5.220 0.072 1.00 98.50 190 ILE A C 1
ATOM 1419 O O . ILE A 1 190 ? -8.037 6.365 -0.323 1.00 98.50 190 ILE A O 1
ATOM 1423 N N . ILE A 1 191 ? -6.854 4.893 0.845 1.00 98.44 191 ILE A N 1
ATOM 1424 C CA . ILE A 1 191 ? -5.819 5.828 1.269 1.00 98.44 191 ILE A CA 1
ATOM 1425 C C . ILE A 1 191 ? -4.554 5.487 0.488 1.00 98.44 191 ILE A C 1
ATOM 1427 O O . ILE A 1 191 ? -4.018 4.388 0.620 1.00 98.44 191 ILE A O 1
ATOM 1431 N N . VAL A 1 192 ? -4.086 6.414 -0.346 1.00 98.06 192 VAL A N 1
ATOM 1432 C CA . VAL A 1 192 ? -2.898 6.218 -1.185 1.00 98.06 192 VAL A CA 1
ATOM 1433 C C . VAL A 1 192 ? -1.734 7.021 -0.622 1.00 98.06 192 VAL A C 1
ATOM 1435 O O . VAL A 1 192 ? -1.742 8.250 -0.647 1.00 98.06 192 VAL A O 1
ATOM 1438 N N . CYS A 1 193 ? -0.717 6.307 -0.154 1.00 97.06 193 CYS A N 1
ATOM 1439 C CA . CYS A 1 193 ? 0.526 6.824 0.403 1.00 97.06 193 CYS A CA 1
ATOM 1440 C C . CYS A 1 193 ? 1.654 6.665 -0.628 1.00 97.06 193 CYS A C 1
ATOM 1442 O O . CYS A 1 193 ? 2.477 5.746 -0.552 1.00 97.06 193 CYS A O 1
ATOM 1444 N N . ASN A 1 194 ? 1.654 7.552 -1.627 1.00 94.12 194 ASN A N 1
ATOM 1445 C CA . ASN A 1 194 ? 2.642 7.588 -2.707 1.00 94.12 194 ASN A CA 1
ATOM 1446 C C . ASN A 1 194 ? 3.426 8.903 -2.692 1.00 94.12 194 ASN A C 1
ATOM 1448 O O . ASN A 1 194 ? 2.929 9.928 -2.236 1.00 94.12 194 ASN A O 1
ATOM 1452 N N . PHE A 1 195 ? 4.642 8.885 -3.242 1.00 92.19 195 PHE A N 1
ATOM 1453 C CA . PHE A 1 195 ? 5.505 10.068 -3.280 1.00 92.19 195 PHE A CA 1
ATOM 1454 C C . PHE A 1 195 ? 4.875 11.238 -4.048 1.00 92.19 195 PHE A C 1
ATOM 1456 O O . PHE A 1 195 ? 4.878 12.372 -3.574 1.00 92.19 195 PHE A O 1
ATOM 1463 N N . ASP A 1 196 ? 4.298 10.949 -5.211 1.00 91.81 196 ASP A N 1
ATOM 1464 C CA . ASP A 1 196 ? 3.521 11.876 -6.024 1.00 91.81 196 ASP A CA 1
ATOM 1465 C C . ASP A 1 196 ? 2.370 11.127 -6.725 1.00 91.81 196 ASP A C 1
ATOM 1467 O O . ASP A 1 196 ? 2.153 9.933 -6.498 1.00 91.81 196 ASP A O 1
ATOM 1471 N N . ALA A 1 197 ? 1.599 11.844 -7.542 1.00 91.94 197 ALA A N 1
ATOM 1472 C CA . ALA A 1 197 ? 0.502 11.282 -8.330 1.00 91.94 197 ALA A CA 1
ATOM 1473 C C . ALA A 1 197 ? 0.939 10.831 -9.737 1.00 91.94 197 ALA A C 1
ATOM 1475 O O . ALA A 1 197 ? 0.081 10.586 -10.580 1.00 91.94 197 ALA A O 1
ATOM 1476 N N . LYS A 1 198 ? 2.248 10.766 -10.028 1.00 92.19 198 LYS A N 1
ATOM 1477 C CA . LYS A 1 198 ? 2.726 10.462 -11.380 1.00 92.19 198 LYS A CA 1
ATOM 1478 C C . LYS A 1 198 ? 2.548 8.976 -11.720 1.00 92.19 198 LYS A C 1
ATOM 1480 O O . LYS A 1 198 ? 2.494 8.127 -10.822 1.00 92.19 198 LYS A O 1
ATOM 1485 N N . PRO A 1 199 ? 2.524 8.640 -13.021 1.00 89.62 199 PRO A N 1
ATOM 1486 C CA . PRO A 1 199 ? 2.492 7.261 -13.480 1.00 89.62 199 PRO A CA 1
ATOM 1487 C C . PRO A 1 199 ? 3.611 6.383 -12.919 1.00 89.62 199 PRO A C 1
ATOM 1489 O O . PRO A 1 199 ? 4.724 6.834 -12.642 1.00 89.62 199 PRO A O 1
ATOM 1492 N N . GLY A 1 200 ? 3.300 5.091 -12.813 1.00 90.19 200 GLY A N 1
ATOM 1493 C CA . GLY A 1 200 ? 4.234 4.052 -12.403 1.00 90.19 200 GLY A CA 1
ATOM 1494 C C . GLY A 1 200 ? 5.202 3.638 -13.513 1.00 90.19 200 GLY A C 1
ATOM 1495 O O . GLY A 1 200 ? 5.614 4.425 -14.362 1.00 90.19 200 GLY A O 1
ATOM 1496 N N . TYR A 1 201 ? 5.571 2.357 -13.516 1.00 90.44 201 TYR A N 1
ATOM 1497 C CA . TYR A 1 201 ? 6.484 1.804 -14.516 1.00 90.44 201 TYR A CA 1
ATOM 1498 C C . TYR A 1 201 ? 5.867 1.812 -15.919 1.00 90.44 201 TYR A C 1
ATOM 1500 O O . TYR A 1 201 ? 6.571 2.008 -16.906 1.00 90.44 201 TYR A O 1
ATOM 1508 N N . SER A 1 202 ? 4.550 1.625 -16.004 1.00 90.75 202 SER A N 1
ATOM 1509 C CA . SER A 1 202 ? 3.819 1.577 -17.269 1.00 90.75 202 SER A CA 1
ATOM 1510 C C . SER A 1 202 ? 3.742 2.912 -18.019 1.00 90.75 202 SER A C 1
ATOM 1512 O O . SER A 1 202 ? 3.466 2.912 -19.219 1.00 90.75 202 SER A O 1
ATOM 1514 N N . GLY A 1 203 ? 3.937 4.040 -17.326 1.00 92.69 203 GLY A N 1
ATOM 1515 C CA . GLY A 1 203 ? 3.689 5.374 -17.876 1.00 92.69 203 GLY A CA 1
ATOM 1516 C C . GLY A 1 203 ? 2.204 5.721 -18.064 1.00 92.69 203 GLY A C 1
ATOM 1517 O O . GLY A 1 203 ? 1.902 6.725 -18.702 1.00 92.69 203 GLY A O 1
ATOM 1518 N N . VAL A 1 204 ? 1.280 4.910 -17.537 1.00 92.94 204 VAL A N 1
ATOM 1519 C CA . VAL A 1 204 ? -0.169 5.150 -17.605 1.00 92.94 204 VAL A CA 1
ATOM 1520 C C . VAL A 1 204 ? -0.641 5.858 -16.337 1.00 92.94 204 VAL A C 1
ATOM 1522 O O . VAL A 1 204 ? -0.344 5.407 -15.230 1.00 92.94 204 VAL A O 1
ATOM 1525 N N . GLU A 1 205 ? -1.397 6.945 -16.500 1.00 94.44 205 GLU A N 1
ATOM 1526 C CA . GLU A 1 205 ? -2.054 7.641 -15.387 1.00 94.44 205 GLU A CA 1
ATOM 1527 C C . GLU A 1 205 ? -2.977 6.695 -14.610 1.00 94.44 205 GLU A C 1
ATOM 1529 O O . GLU A 1 205 ? -3.613 5.798 -15.177 1.00 94.44 205 GLU A O 1
ATOM 1534 N N . ASN A 1 206 ? -3.035 6.873 -13.292 1.00 96.50 206 ASN A N 1
ATOM 1535 C CA . ASN A 1 206 ? -3.775 5.967 -12.428 1.00 96.50 206 ASN A CA 1
ATOM 1536 C C . ASN A 1 206 ? -5.177 6.494 -12.130 1.00 96.50 206 ASN A C 1
ATOM 1538 O O . ASN A 1 206 ? -5.357 7.383 -11.299 1.00 96.50 206 ASN A O 1
ATOM 1542 N N . THR A 1 207 ? -6.185 5.885 -12.756 1.00 96.12 207 THR A N 1
ATOM 1543 C CA . THR A 1 207 ? -7.588 6.291 -12.582 1.00 96.12 207 THR A CA 1
ATOM 1544 C C . THR A 1 207 ? -8.113 6.037 -11.165 1.00 96.12 207 THR A C 1
ATOM 1546 O O . THR A 1 207 ? -9.131 6.609 -10.779 1.00 96.12 207 THR A O 1
ATOM 1549 N N . LEU A 1 208 ? -7.407 5.251 -10.338 1.00 96.50 208 LEU A N 1
ATOM 1550 C CA . LEU A 1 208 ? -7.715 5.111 -8.911 1.00 96.50 208 LEU A CA 1
ATOM 1551 C C . LEU A 1 208 ? -7.607 6.446 -8.167 1.00 96.50 208 LEU A C 1
ATOM 1553 O O . LEU A 1 208 ? -8.345 6.667 -7.209 1.00 96.50 208 LEU A O 1
ATOM 1557 N N . TYR A 1 209 ? -6.691 7.324 -8.583 1.00 95.06 209 TYR A N 1
ATOM 1558 C CA . TYR A 1 209 ? -6.408 8.582 -7.885 1.00 95.06 209 TYR A CA 1
ATOM 1559 C C . TYR A 1 209 ? -7.531 9.607 -8.060 1.00 95.06 209 TYR A C 1
ATOM 1561 O O . TYR A 1 209 ? -7.685 10.499 -7.232 1.00 95.06 209 TYR A O 1
ATOM 1569 N N . GLU A 1 210 ? -8.353 9.440 -9.095 1.00 93.12 210 GLU A N 1
ATOM 1570 C CA . GLU A 1 210 ? -9.528 10.269 -9.374 1.00 93.12 210 GLU A CA 1
ATOM 1571 C C . GLU A 1 210 ? -10.809 9.710 -8.734 1.00 93.12 210 GLU A C 1
ATOM 1573 O O . GLU A 1 210 ? -11.867 10.340 -8.784 1.00 93.12 210 GLU A O 1
ATOM 1578 N N . ASN A 1 211 ? -10.745 8.516 -8.136 1.00 95.31 211 ASN A N 1
ATOM 1579 C CA . ASN A 1 211 ? -11.902 7.908 -7.496 1.00 95.31 211 ASN A CA 1
ATOM 1580 C C . ASN A 1 211 ? -12.334 8.766 -6.290 1.00 95.31 211 ASN A C 1
ATOM 1582 O O . ASN A 1 211 ? -11.502 9.076 -5.440 1.00 95.31 211 ASN A O 1
ATOM 1586 N N . PRO A 1 212 ? -13.627 9.112 -6.146 1.00 95.81 212 PRO A N 1
ATOM 1587 C CA . PRO A 1 212 ? -14.102 9.952 -5.043 1.00 95.81 212 PRO A CA 1
ATOM 1588 C C . PRO A 1 212 ? -13.908 9.326 -3.652 1.00 95.81 212 PRO A C 1
ATOM 1590 O O . PRO A 1 212 ? -14.000 10.031 -2.652 1.00 95.81 212 PRO A O 1
ATOM 1593 N N . LYS A 1 213 ? -13.660 8.012 -3.577 1.00 96.94 213 LYS A N 1
ATOM 1594 C CA . LYS A 1 213 ? -13.332 7.291 -2.336 1.00 96.94 213 LYS A CA 1
ATOM 1595 C C . LYS A 1 213 ? -11.838 7.339 -1.992 1.00 96.94 213 LYS A C 1
ATOM 1597 O O . LYS A 1 213 ? -11.447 6.820 -0.945 1.00 96.94 213 LYS A O 1
ATOM 1602 N N . THR A 1 214 ? -11.010 7.901 -2.875 1.00 97.56 214 THR A N 1
ATOM 1603 C CA . THR A 1 214 ? -9.558 7.958 -2.721 1.00 97.56 214 THR A CA 1
ATOM 1604 C C . THR A 1 214 ? -9.122 9.218 -1.984 1.00 97.56 214 THR A C 1
ATOM 1606 O O . THR A 1 214 ? -9.471 10.338 -2.347 1.00 97.56 214 THR A O 1
ATOM 1609 N N . ILE A 1 215 ? -8.301 9.022 -0.958 1.00 96.62 215 ILE A N 1
ATOM 1610 C CA . ILE A 1 215 ? -7.632 10.047 -0.170 1.00 96.62 215 ILE A CA 1
ATOM 1611 C C . ILE A 1 215 ? -6.138 9.945 -0.488 1.00 96.62 215 ILE A C 1
ATOM 1613 O O . ILE A 1 215 ? -5.482 8.960 -0.145 1.00 96.62 215 ILE A O 1
ATOM 1617 N N . MET A 1 216 ? -5.600 10.960 -1.163 1.00 95.00 216 MET A N 1
ATOM 1618 C CA . MET A 1 216 ? -4.187 11.010 -1.542 1.00 95.00 216 MET A CA 1
ATOM 1619 C 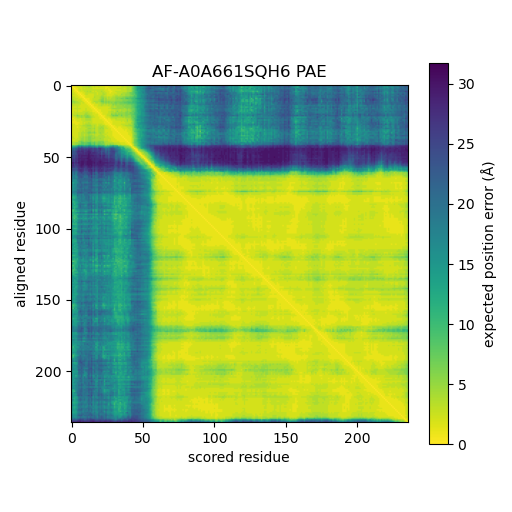C . MET A 1 216 ? -3.359 11.626 -0.410 1.00 95.00 216 MET A C 1
ATOM 1621 O O . MET A 1 216 ? -3.401 12.833 -0.183 1.00 95.00 216 MET A O 1
ATOM 1625 N N . VAL A 1 217 ? -2.571 10.806 0.283 1.00 94.44 217 VAL A N 1
ATOM 1626 C CA . VAL A 1 217 ? -1.629 11.251 1.318 1.00 94.44 217 VAL A CA 1
ATOM 1627 C C . VAL A 1 217 ? -0.230 11.243 0.711 1.00 94.44 217 VAL A C 1
ATOM 1629 O O . VAL A 1 217 ? 0.524 10.280 0.844 1.00 94.44 217 VAL A O 1
ATOM 1632 N N . LEU A 1 218 ? 0.092 12.310 -0.022 1.00 93.31 218 LEU A N 1
ATOM 1633 C CA . LEU A 1 218 ? 1.341 12.383 -0.774 1.00 93.31 218 LEU A CA 1
ATOM 1634 C C . LEU A 1 218 ? 2.566 12.572 0.133 1.00 93.31 218 LEU A C 1
ATOM 1636 O O . LEU A 1 218 ? 2.546 13.333 1.108 1.00 93.31 218 LEU A O 1
ATOM 1640 N N . GLY A 1 219 ? 3.653 11.900 -0.231 1.00 93.38 219 GLY A N 1
ATOM 1641 C CA . GLY A 1 219 ? 4.946 11.978 0.435 1.00 93.38 219 GLY A CA 1
ATOM 1642 C C . GLY A 1 219 ? 5.689 10.647 0.436 1.00 93.38 219 GLY A C 1
ATOM 1643 O O . GLY A 1 219 ? 5.204 9.625 -0.044 1.00 93.38 219 GLY A O 1
ATOM 1644 N N . ASP A 1 220 ? 6.898 10.667 0.987 1.00 95.12 220 ASP A N 1
ATOM 1645 C CA . ASP A 1 220 ? 7.670 9.450 1.220 1.00 95.12 220 ASP A CA 1
ATOM 1646 C C . ASP A 1 220 ? 6.862 8.420 2.044 1.00 95.12 220 ASP A C 1
ATOM 1648 O O . ASP A 1 220 ? 6.170 8.773 3.005 1.00 95.12 220 ASP A O 1
ATOM 1652 N N . ALA A 1 221 ? 6.927 7.141 1.660 1.00 94.94 221 ALA A N 1
ATOM 1653 C CA . ALA A 1 221 ? 6.080 6.098 2.242 1.00 94.94 221 ALA A CA 1
ATOM 1654 C C . ALA A 1 221 ? 6.398 5.836 3.726 1.00 94.94 221 ALA A C 1
ATOM 1656 O O . ALA A 1 221 ? 5.487 5.570 4.508 1.00 94.94 221 ALA A O 1
ATOM 1657 N N . ALA A 1 222 ? 7.665 5.952 4.141 1.00 95.50 222 ALA A N 1
ATOM 1658 C CA . ALA A 1 222 ? 8.042 5.782 5.544 1.00 95.50 222 ALA A CA 1
ATOM 1659 C C . ALA A 1 222 ? 7.555 6.970 6.381 1.00 95.50 222 ALA A C 1
ATOM 1661 O O . ALA A 1 222 ? 7.028 6.790 7.480 1.00 95.50 222 ALA A O 1
ATOM 1662 N N . SER A 1 223 ? 7.681 8.178 5.828 1.00 95.31 223 SER A N 1
ATOM 1663 C CA . SER A 1 223 ? 7.217 9.412 6.470 1.00 95.31 223 SER A CA 1
ATOM 1664 C C . SER A 1 223 ? 5.697 9.427 6.645 1.00 95.31 223 SER A C 1
ATOM 1666 O O . SER A 1 223 ? 5.203 9.723 7.724 1.00 95.31 223 SER A O 1
ATOM 1668 N N . THR A 1 224 ? 4.942 9.048 5.613 1.00 96.19 224 THR A N 1
ATOM 1669 C CA . THR A 1 224 ? 3.471 8.992 5.681 1.00 96.19 224 THR A CA 1
ATOM 1670 C C . THR A 1 224 ? 2.969 7.894 6.620 1.00 96.19 224 THR A C 1
ATOM 1672 O O . THR A 1 224 ? 2.030 8.134 7.376 1.00 96.19 224 THR A O 1
ATOM 1675 N N . ALA A 1 225 ? 3.616 6.722 6.654 1.00 97.44 225 ALA A N 1
ATOM 1676 C CA . ALA A 1 225 ? 3.310 5.681 7.640 1.00 97.44 225 ALA A CA 1
ATOM 1677 C C . ALA A 1 225 ? 3.562 6.161 9.082 1.00 97.44 225 ALA A C 1
ATOM 1679 O O . ALA A 1 225 ? 2.756 5.891 9.975 1.00 97.44 225 ALA A O 1
ATOM 1680 N N . TYR A 1 226 ? 4.651 6.905 9.308 1.00 96.88 226 TYR A N 1
ATOM 1681 C CA . TYR A 1 226 ? 4.939 7.532 10.598 1.00 96.88 226 TYR A CA 1
ATOM 1682 C C . TYR A 1 226 ? 3.882 8.578 10.975 1.00 96.88 226 TYR A C 1
ATOM 1684 O O . TYR A 1 226 ? 3.317 8.477 12.062 1.00 96.88 226 TYR A O 1
ATOM 1692 N N . ASP A 1 227 ? 3.568 9.516 10.074 1.00 96.00 227 ASP A N 1
ATOM 1693 C CA . ASP A 1 227 ? 2.575 10.578 10.296 1.00 96.00 227 ASP A CA 1
ATOM 1694 C C . ASP A 1 227 ? 1.204 9.981 10.679 1.00 96.00 227 ASP A C 1
ATOM 1696 O O . ASP A 1 227 ? 0.563 10.433 11.629 1.00 96.00 227 ASP A O 1
ATOM 1700 N N . LEU A 1 228 ? 0.774 8.919 9.980 1.00 96.81 228 LEU A N 1
ATOM 1701 C CA . LEU A 1 228 ? -0.464 8.193 10.287 1.00 96.81 228 LEU A CA 1
ATOM 1702 C C . LEU A 1 228 ? -0.418 7.528 11.667 1.00 96.81 228 LEU A C 1
ATOM 1704 O O . LEU A 1 228 ? -1.373 7.618 12.436 1.00 96.81 228 LEU A O 1
ATOM 1708 N N . THR A 1 229 ? 0.696 6.867 11.985 1.00 97.31 229 THR A N 1
ATOM 1709 C CA . THR A 1 229 ? 0.886 6.175 13.266 1.00 97.31 229 THR A CA 1
ATOM 1710 C C . THR A 1 229 ? 0.853 7.156 14.437 1.00 97.31 229 THR A C 1
ATOM 1712 O O . THR A 1 229 ? 0.193 6.896 15.442 1.00 97.31 229 THR A O 1
ATOM 1715 N N . ASP A 1 230 ? 1.564 8.277 14.322 1.00 96.50 230 ASP A N 1
ATOM 1716 C CA . ASP A 1 230 ? 1.651 9.298 15.367 1.00 96.50 230 ASP A CA 1
ATOM 1717 C C . ASP A 1 230 ? 0.288 9.962 15.609 1.00 96.50 230 ASP A C 1
ATOM 1719 O O . ASP A 1 230 ? -0.183 10.041 16.746 1.00 96.50 230 ASP A O 1
ATOM 1723 N N . ALA A 1 231 ? -0.411 10.327 14.531 1.00 95.00 231 ALA A N 1
ATOM 1724 C CA . ALA A 1 231 ? -1.734 10.931 14.619 1.00 95.00 231 ALA A CA 1
ATOM 1725 C C . ALA A 1 231 ? -2.796 9.973 15.195 1.00 95.00 231 ALA A C 1
ATOM 1727 O O . ALA A 1 231 ? -3.626 10.405 15.995 1.00 95.00 231 ALA A O 1
ATOM 1728 N N . LEU A 1 232 ? -2.759 8.676 14.857 1.00 94.81 232 LEU A N 1
ATOM 1729 C CA . LEU A 1 232 ? -3.653 7.671 15.454 1.00 94.81 232 LEU A CA 1
ATOM 1730 C C . LEU A 1 232 ? -3.367 7.465 16.948 1.00 94.81 232 LEU A C 1
ATOM 1732 O O . LEU A 1 232 ? -4.302 7.357 17.739 1.00 94.81 232 LEU A O 1
ATOM 1736 N N . LYS A 1 233 ? -2.090 7.452 17.357 1.00 94.12 233 LYS A N 1
ATOM 1737 C CA . LYS A 1 233 ? -1.709 7.371 18.778 1.00 94.12 233 LYS A CA 1
ATOM 1738 C C . LYS A 1 233 ? -2.219 8.575 19.568 1.00 94.12 233 LYS A C 1
ATOM 1740 O O . LYS A 1 233 ? -2.635 8.397 20.702 1.00 94.12 233 LYS A O 1
ATOM 1745 N N . ALA A 1 234 ? -2.233 9.770 18.977 1.00 89.75 234 ALA A N 1
ATOM 1746 C CA . ALA A 1 234 ? -2.721 10.982 19.636 1.00 89.75 234 ALA A CA 1
ATOM 1747 C C . ALA A 1 234 ? -4.248 11.010 19.874 1.00 89.75 234 ALA A C 1
ATOM 1749 O O . ALA A 1 234 ? -4.722 11.859 20.630 1.00 89.75 234 ALA A O 1
ATOM 1750 N N . GLN A 1 235 ? -5.022 10.122 19.234 1.00 76.25 235 GLN A N 1
ATOM 1751 C CA . GLN A 1 235 ? -6.470 9.995 19.455 1.00 76.25 235 GLN A CA 1
ATOM 1752 C C . GLN A 1 235 ? -6.843 9.024 20.588 1.00 76.25 235 GLN A C 1
ATOM 1754 O O . GLN A 1 235 ? -7.994 9.049 21.031 1.00 76.25 235 GLN A O 1
ATOM 1759 N N . ASN A 1 236 ? -5.896 8.194 21.043 1.00 56.03 236 ASN A N 1
ATOM 1760 C CA . ASN A 1 236 ? -6.070 7.192 22.102 1.00 56.03 236 ASN A CA 1
ATOM 1761 C C . ASN A 1 236 ? -5.476 7.663 23.436 1.00 56.03 236 ASN A C 1
ATOM 1763 O O . ASN A 1 236 ? -6.010 7.232 24.483 1.00 56.03 236 ASN A O 1
#

pLDDT: mean 90.19, std 14.52, range [29.66, 98.88]

Sequence (236 aa):
VCCNLDDKPGYSGVRNPLYENSNTVLLLGDAKETVRQLLENLSETSPATEESSGRDNPQDSKKEHLDSAITALSSAKKIIIIPGYGMALAQAQFKVVELASLLESMGAEVRFAIHPVAGRMPGHMNVLLAEAEVDYDKLCEMDEINSEFSQTDAVLVFGACDVVNPAAMDTKGTPISGMPILTAHDAKNIIVCNFDAKPGYSGVENTLYENPKTIMVLGDAASTAYDLTDALKAQN

Secondary structure (DSSP, 8-state):
-EEES-SS--TT----GGGG-TT--EEES-HHHHHHHHHHHH--S-PPPP--------HHHHHHHHHHHHHHHHH-SEEEEEE-HHHHHTT-HHHHHHHHHHHHHTT-EEEEEE-TT-SSSTTHHHHHHHHTT--GGGEEEHHHHGGGGGG-SEEEEES--GGG-THHHH-TTSTTTT-----GGGSSEEEEE-S-S---TT----GGGG-TTEEE--S-HHHHHHHHHHHHHTT-